Protein AF-A0A822G5X0-F1 (afdb_monomer)

pLDDT: mean 76.63, std 25.52, range [24.59, 98.38]

Foldseek 3Di:
DDPPPPPPPPPQDDDDPVCVVVQCVLLVHDPVCPDPVPDDPLSSQLRRCCRVPVDSVVSNVSSVVSVVVVVLVVQLVFWWAWDPPFDQEAEEEQQAKDKDFRDTDGPPDPDKFKDWPFWDPQWDADRVRRMIIHGGDDQDQDKTKTKMWIADPPSRHIDIRIHIYHYHYDDDDPVPPPPPPPPDDDDDDDDDDDDDDDDDDDDDDDDDDDDDDDDDDDDDDDDD

Structure (mmCIF, N/CA/C/O backbone):
data_AF-A0A822G5X0-F1
#
_entry.id   AF-A0A822G5X0-F1
#
loop_
_atom_site.group_PDB
_atom_site.id
_atom_site.type_symbol
_atom_site.label_atom_id
_atom_site.label_alt_id
_atom_site.label_comp_id
_atom_site.label_asym_id
_atom_site.label_entity_id
_atom_site.label_seq_id
_atom_site.pdbx_PDB_ins_code
_atom_site.Cartn_x
_atom_site.Cartn_y
_atom_site.Cartn_z
_atom_site.occupancy
_atom_site.B_iso_or_equiv
_atom_site.auth_seq_id
_atom_site.auth_comp_id
_atom_site.auth_asym_id
_atom_site.auth_atom_id
_atom_site.pdbx_PDB_model_num
ATOM 1 N N . THR A 1 1 ? 1.853 -26.445 -3.510 1.00 42.03 1 THR A N 1
ATOM 2 C CA . THR A 1 1 ? 1.665 -25.855 -4.851 1.00 42.03 1 THR A CA 1
ATOM 3 C C . THR A 1 1 ? 2.939 -25.120 -5.215 1.00 42.03 1 THR A C 1
ATOM 5 O O . THR A 1 1 ? 3.256 -24.117 -4.594 1.00 42.03 1 THR A O 1
ATOM 8 N N . GLN A 1 2 ? 3.757 -25.682 -6.111 1.00 39.00 2 GLN A N 1
ATOM 9 C CA . GLN A 1 2 ? 4.964 -25.003 -6.590 1.00 39.00 2 GLN A CA 1
ATOM 10 C C . GLN A 1 2 ? 4.528 -23.828 -7.469 1.00 39.00 2 GLN A C 1
ATOM 12 O O . GLN A 1 2 ? 3.863 -24.030 -8.483 1.00 39.00 2 GLN A O 1
ATOM 17 N N . ASN A 1 3 ? 4.868 -22.606 -7.053 1.00 37.06 3 ASN A N 1
ATOM 18 C CA . ASN A 1 3 ? 4.769 -21.423 -7.901 1.00 37.06 3 ASN A CA 1
ATOM 19 C C . ASN A 1 3 ? 5.756 -21.614 -9.057 1.00 37.06 3 ASN A C 1
ATOM 21 O O . ASN A 1 3 ? 6.934 -21.277 -8.945 1.00 37.06 3 ASN A O 1
ATOM 25 N N . HIS A 1 4 ? 5.289 -22.189 -10.163 1.00 37.00 4 HIS A N 1
ATOM 26 C CA . HIS A 1 4 ? 5.991 -22.098 -11.433 1.00 37.00 4 HIS A CA 1
ATOM 27 C C . HIS A 1 4 ? 5.839 -20.657 -11.914 1.00 37.00 4 HIS A C 1
ATOM 29 O O . HIS A 1 4 ? 4.950 -20.338 -12.699 1.00 37.00 4 HIS A O 1
ATOM 35 N N . LEU A 1 5 ? 6.690 -19.767 -11.392 1.00 40.50 5 LEU A N 1
ATOM 36 C CA . LEU A 1 5 ? 6.969 -18.512 -12.069 1.00 40.50 5 LEU A CA 1
ATOM 37 C C . LEU A 1 5 ? 7.450 -18.909 -13.464 1.00 40.50 5 LEU A C 1
ATOM 39 O O . LEU A 1 5 ? 8.520 -19.500 -13.612 1.00 40.50 5 LEU A O 1
ATOM 43 N N . TYR A 1 6 ? 6.624 -18.658 -14.474 1.00 39.91 6 TYR A N 1
ATOM 44 C CA . TYR A 1 6 ? 7.036 -18.775 -15.859 1.00 39.91 6 TYR A CA 1
ATOM 45 C C . TYR A 1 6 ? 8.175 -17.778 -16.063 1.00 39.91 6 TYR A C 1
ATOM 47 O O . TYR A 1 6 ? 7.951 -16.571 -16.124 1.00 39.91 6 TYR A O 1
ATOM 55 N N . VAL A 1 7 ? 9.408 -18.279 -16.083 1.00 45.72 7 VAL A N 1
ATOM 56 C CA . VAL A 1 7 ? 10.571 -17.516 -16.522 1.00 45.72 7 VAL A CA 1
ATOM 57 C C . VAL A 1 7 ? 10.677 -17.808 -18.013 1.00 45.72 7 VAL A C 1
ATOM 59 O O . VAL A 1 7 ? 11.049 -18.929 -18.368 1.00 45.72 7 VAL A O 1
ATOM 62 N N . PRO A 1 8 ? 10.311 -16.872 -18.903 1.00 48.66 8 PRO A N 1
ATOM 63 C CA . PRO A 1 8 ? 10.492 -17.102 -20.323 1.00 48.66 8 PRO A CA 1
ATOM 64 C C . PRO A 1 8 ? 11.987 -17.332 -20.563 1.00 48.66 8 PRO A C 1
ATOM 66 O O . PRO A 1 8 ? 12.817 -16.486 -20.218 1.00 48.66 8 PRO A O 1
ATOM 69 N N . SER A 1 9 ? 12.354 -18.485 -21.124 1.00 52.97 9 SER A N 1
ATOM 70 C CA . SER A 1 9 ? 13.721 -18.706 -21.586 1.00 52.97 9 SER A CA 1
ATOM 71 C C . SER A 1 9 ? 13.897 -17.927 -22.886 1.00 52.97 9 SER A C 1
ATOM 73 O O . SER A 1 9 ? 13.644 -18.438 -23.977 1.00 52.97 9 SER A O 1
ATOM 75 N N . PHE A 1 10 ? 14.277 -16.658 -22.779 1.00 63.06 10 PHE A N 1
ATOM 76 C CA . PHE A 1 10 ? 14.661 -15.885 -23.950 1.00 63.06 10 PHE A CA 1
ATOM 77 C C . PHE A 1 10 ? 15.964 -16.467 -24.496 1.00 63.06 10 PHE A C 1
ATOM 79 O O . PHE A 1 10 ? 17.028 -16.313 -23.893 1.00 63.06 10 PHE A O 1
ATOM 86 N N . VAL A 1 11 ? 15.889 -17.153 -25.637 1.00 74.75 11 VAL A N 1
ATOM 87 C CA . VAL A 1 11 ? 17.089 -17.429 -26.428 1.00 74.75 11 VAL A CA 1
ATOM 88 C C . VAL A 1 11 ? 17.545 -16.084 -26.976 1.00 74.75 11 VAL A C 1
ATOM 90 O O . VAL A 1 11 ? 16.885 -15.489 -27.826 1.00 74.75 11 VAL A O 1
ATOM 93 N N . LEU A 1 12 ? 18.632 -15.560 -26.416 1.00 77.44 12 LEU A N 1
ATOM 94 C CA . LEU A 1 12 ? 19.164 -14.263 -26.813 1.00 77.44 12 LEU A CA 1
ATOM 95 C C . LEU A 1 12 ? 19.744 -14.368 -28.233 1.00 77.44 12 LEU A C 1
ATOM 97 O O . LEU A 1 12 ? 20.603 -15.227 -28.447 1.00 77.44 12 LEU A O 1
ATOM 101 N N . PRO A 1 13 ? 19.326 -13.504 -29.177 1.00 82.88 13 PRO A N 1
ATOM 102 C CA . PRO A 1 13 ? 19.790 -13.572 -30.558 1.00 82.88 13 PRO A CA 1
ATOM 103 C C . PRO A 1 13 ? 21.308 -13.375 -30.644 1.00 82.88 13 PRO A C 1
ATOM 105 O O . PRO A 1 13 ? 21.909 -12.657 -29.842 1.00 82.88 13 PRO A O 1
ATOM 108 N N . GLU A 1 14 ? 21.951 -14.009 -31.620 1.00 86.00 14 GLU A N 1
ATOM 109 C CA . GLU A 1 14 ? 23.344 -13.714 -31.952 1.00 86.00 14 GLU A CA 1
ATOM 110 C C . GLU A 1 14 ? 23.392 -12.533 -32.917 1.00 86.00 14 GLU A C 1
ATOM 112 O O . GLU A 1 14 ? 22.859 -12.596 -34.025 1.00 86.00 14 GLU A O 1
ATOM 117 N N . LEU A 1 15 ? 24.007 -11.431 -32.482 1.00 85.69 15 LEU A N 1
ATOM 118 C CA . LEU A 1 15 ? 24.109 -10.221 -33.290 1.00 85.69 15 LEU A CA 1
ATOM 119 C C . LEU A 1 15 ? 25.426 -10.159 -34.060 1.00 85.69 15 LEU A C 1
ATOM 121 O O . LEU A 1 15 ? 26.472 -10.504 -33.507 1.00 85.69 15 LEU A O 1
ATOM 125 N N . PRO A 1 16 ? 25.410 -9.654 -35.308 1.00 87.19 16 PRO A N 1
ATOM 126 C CA . PRO A 1 16 ? 26.636 -9.428 -36.056 1.00 87.19 16 PRO A CA 1
ATOM 127 C C . PRO A 1 16 ? 27.511 -8.390 -35.342 1.00 87.19 16 PRO A C 1
ATOM 129 O O . PRO A 1 16 ? 27.005 -7.441 -34.733 1.00 87.19 16 PRO A O 1
ATOM 132 N N . ALA A 1 17 ? 28.834 -8.528 -35.470 1.00 84.69 17 ALA A N 1
ATOM 133 C CA . ALA A 1 17 ? 29.809 -7.659 -34.802 1.00 84.69 17 ALA A CA 1
ATOM 134 C C . ALA A 1 17 ? 29.581 -6.160 -35.078 1.00 84.69 17 ALA A C 1
ATOM 136 O O . ALA A 1 17 ? 29.767 -5.333 -34.188 1.00 84.69 17 ALA A O 1
ATOM 137 N N . SER A 1 18 ? 29.096 -5.815 -36.278 1.00 86.44 18 SER A N 1
ATOM 138 C CA . SER A 1 18 ? 28.756 -4.440 -36.676 1.00 86.44 18 SER A CA 1
ATOM 139 C C . SER A 1 18 ? 27.660 -3.795 -35.822 1.00 86.44 18 SER A C 1
ATOM 141 O O . SER A 1 18 ? 27.604 -2.573 -35.723 1.00 86.44 18 SER A O 1
ATOM 143 N N . ARG A 1 19 ? 26.791 -4.598 -35.198 1.00 87.06 19 ARG A N 1
ATOM 144 C CA . ARG A 1 19 ? 25.654 -4.137 -34.386 1.00 87.06 19 ARG A CA 1
ATOM 145 C C . ARG A 1 19 ? 25.809 -4.438 -32.901 1.00 87.06 19 ARG A C 1
ATOM 147 O O . ARG A 1 19 ? 25.104 -3.845 -32.085 1.00 87.06 19 ARG A O 1
ATOM 154 N N . LEU A 1 20 ? 26.727 -5.334 -32.545 1.00 88.56 20 LEU A N 1
ATOM 155 C CA . LEU A 1 20 ? 26.932 -5.765 -31.169 1.00 88.56 20 LEU A CA 1
ATOM 156 C C . LEU A 1 20 ? 27.317 -4.592 -30.260 1.00 88.56 20 LEU A C 1
ATOM 158 O O . LEU A 1 20 ? 26.640 -4.362 -29.264 1.00 88.56 20 LEU A O 1
ATOM 162 N N . ASN A 1 21 ? 28.326 -3.800 -30.636 1.00 89.12 21 ASN A N 1
ATOM 163 C CA . ASN A 1 21 ? 28.797 -2.680 -29.810 1.00 89.12 21 ASN A CA 1
ATOM 164 C C . ASN A 1 21 ? 27.709 -1.621 -29.583 1.00 89.12 21 ASN A C 1
ATOM 166 O O . ASN A 1 21 ? 27.519 -1.165 -28.457 1.00 89.12 21 ASN A O 1
ATOM 170 N N . LEU A 1 22 ? 26.956 -1.273 -30.634 1.00 90.06 22 LEU A N 1
ATOM 171 C CA . LEU A 1 22 ? 25.839 -0.332 -30.530 1.00 90.06 22 LEU A CA 1
ATOM 172 C C . LEU A 1 22 ? 24.742 -0.863 -29.599 1.00 90.06 22 LEU A C 1
ATOM 174 O O . LEU A 1 22 ? 24.212 -0.112 -28.785 1.00 90.06 22 LEU A O 1
ATOM 178 N N . THR A 1 23 ? 24.412 -2.151 -29.706 1.00 91.56 23 THR A N 1
ATOM 179 C CA . THR A 1 23 ? 23.377 -2.781 -28.875 1.00 91.56 23 THR A CA 1
ATOM 180 C C . THR A 1 23 ? 23.801 -2.829 -27.411 1.00 91.56 23 THR A C 1
ATOM 182 O O . THR A 1 23 ? 23.031 -2.428 -26.543 1.00 91.56 23 THR A O 1
ATOM 185 N N . LEU A 1 24 ? 25.040 -3.245 -27.126 1.00 91.94 24 LEU A N 1
ATOM 186 C CA . LEU A 1 24 ? 25.574 -3.272 -25.762 1.00 91.94 24 LEU A CA 1
ATOM 187 C C . LEU A 1 24 ? 25.552 -1.873 -25.133 1.00 91.94 24 LEU A C 1
ATOM 189 O O . LEU A 1 24 ? 25.041 -1.714 -24.028 1.00 91.94 24 LEU A O 1
ATOM 193 N N . ALA A 1 25 ? 26.002 -0.849 -25.865 1.00 91.12 25 ALA A N 1
ATOM 194 C CA . ALA A 1 25 ? 25.969 0.533 -25.393 1.00 91.12 25 ALA A CA 1
ATOM 195 C C . ALA A 1 25 ? 24.532 1.041 -25.164 1.00 91.12 25 ALA A C 1
ATOM 197 O O . ALA A 1 25 ? 24.235 1.605 -24.114 1.00 91.12 25 ALA A O 1
ATOM 198 N N . THR A 1 26 ? 23.619 0.795 -26.110 1.00 93.19 26 THR A N 1
ATOM 199 C CA . THR A 1 26 ? 22.209 1.227 -26.023 1.00 93.19 26 THR A CA 1
ATOM 200 C C . THR A 1 26 ? 21.490 0.583 -24.836 1.00 93.19 26 THR A C 1
ATOM 202 O O . THR A 1 26 ? 20.713 1.239 -24.139 1.00 93.19 26 THR A O 1
ATOM 205 N N . CYS A 1 27 ? 21.785 -0.689 -24.571 1.00 92.81 27 CYS A N 1
ATOM 206 C CA . CYS A 1 27 ? 21.212 -1.445 -23.465 1.00 92.81 27 CYS A CA 1
ATOM 207 C C . CYS A 1 27 ? 21.969 -1.273 -22.143 1.00 92.81 27 CYS A C 1
ATOM 209 O O . CYS A 1 27 ? 21.603 -1.918 -21.162 1.00 92.81 27 CYS A O 1
ATOM 211 N N . ASN A 1 28 ? 22.986 -0.403 -22.097 1.00 93.56 28 ASN A N 1
ATOM 212 C CA . ASN A 1 28 ? 23.832 -0.162 -20.929 1.00 93.56 28 ASN A CA 1
ATOM 213 C C . ASN A 1 28 ? 24.445 -1.459 -20.362 1.00 93.56 28 ASN A C 1
ATOM 215 O O . ASN A 1 28 ? 24.403 -1.714 -19.158 1.00 93.56 28 ASN A O 1
ATOM 219 N N . ILE A 1 29 ? 24.945 -2.319 -21.250 1.00 91.88 29 ILE A N 1
ATOM 220 C CA . ILE A 1 29 ? 25.619 -3.574 -20.919 1.00 91.88 29 ILE A CA 1
ATOM 221 C C . ILE A 1 29 ? 27.120 -3.340 -21.021 1.00 91.88 29 ILE A C 1
ATOM 223 O O . ILE A 1 29 ? 27.618 -2.927 -22.069 1.00 91.88 29 ILE A O 1
ATOM 227 N N . ASP A 1 30 ? 27.841 -3.643 -19.945 1.00 88.94 30 ASP A N 1
ATOM 228 C CA . ASP A 1 30 ? 29.298 -3.608 -19.958 1.00 88.94 30 ASP A CA 1
ATOM 229 C C . ASP A 1 30 ? 29.829 -4.683 -20.931 1.00 88.94 30 ASP A C 1
ATOM 231 O O . ASP A 1 30 ? 29.554 -5.872 -20.735 1.00 88.94 30 ASP A O 1
ATOM 235 N N . PRO A 1 31 ? 30.585 -4.303 -21.978 1.00 82.69 31 PRO A N 1
ATOM 236 C CA . PRO A 1 31 ? 31.132 -5.252 -22.943 1.00 82.69 31 PRO A CA 1
ATOM 237 C C . PRO A 1 31 ? 32.135 -6.239 -22.326 1.00 82.69 31 PRO A C 1
ATOM 239 O O . PRO A 1 31 ? 32.396 -7.280 -22.926 1.00 82.69 31 PRO A O 1
ATOM 242 N N . SER A 1 32 ? 32.682 -5.954 -21.138 1.00 82.25 32 SER A N 1
ATOM 243 C CA . SER A 1 32 ? 33.541 -6.881 -20.393 1.00 82.25 32 SER A CA 1
ATOM 244 C C . SER A 1 32 ? 32.764 -8.052 -19.772 1.00 82.25 32 SER A C 1
ATOM 246 O O . SER A 1 32 ? 33.331 -9.120 -19.521 1.00 82.25 32 SER A O 1
ATOM 248 N N . LEU A 1 33 ? 31.445 -7.906 -19.587 1.00 78.19 33 LEU A N 1
ATOM 249 C CA . LEU A 1 33 ? 30.564 -8.951 -19.071 1.00 78.19 33 LEU A CA 1
ATOM 250 C C . LEU A 1 33 ? 30.139 -9.903 -20.196 1.00 78.19 33 LEU A C 1
ATOM 252 O O . LEU A 1 33 ? 29.005 -9.874 -20.676 1.00 78.19 33 LEU A O 1
ATOM 256 N N . ALA A 1 34 ? 31.045 -10.808 -20.574 1.00 68.75 34 ALA A N 1
ATOM 257 C CA . ALA A 1 34 ? 30.762 -11.867 -21.547 1.00 68.75 34 ALA A CA 1
ATOM 258 C C . ALA A 1 34 ? 29.654 -12.832 -21.074 1.00 68.75 34 ALA A C 1
ATOM 260 O O . ALA A 1 34 ? 28.959 -13.449 -21.885 1.00 68.75 34 ALA A O 1
ATOM 261 N N . ASN A 1 35 ? 29.469 -12.961 -19.755 1.00 80.88 35 ASN A N 1
ATOM 262 C CA . ASN A 1 35 ? 28.460 -13.839 -19.183 1.00 80.88 35 ASN A CA 1
ATOM 263 C C . ASN A 1 35 ? 27.082 -13.162 -19.116 1.00 80.88 35 ASN A C 1
ATOM 265 O O . ASN A 1 35 ? 26.789 -12.379 -18.211 1.00 80.88 35 ASN A O 1
ATOM 269 N N . ARG A 1 36 ? 26.202 -13.553 -20.041 1.00 80.56 36 ARG A N 1
ATOM 270 C CA . ARG A 1 36 ? 24.822 -13.053 -20.153 1.00 80.56 36 ARG A CA 1
ATOM 271 C C . ARG A 1 36 ? 23.937 -13.387 -18.941 1.00 80.56 36 ARG A C 1
ATOM 273 O O . ARG A 1 36 ? 22.863 -12.802 -18.784 1.00 80.56 36 ARG A O 1
ATOM 280 N N . SER A 1 37 ? 24.349 -14.316 -18.071 1.00 82.31 37 SER A N 1
ATOM 281 C CA . SER A 1 37 ? 23.604 -14.615 -16.841 1.00 82.31 37 SER A CA 1
ATOM 282 C C . SER A 1 37 ? 23.679 -13.480 -15.817 1.00 82.31 37 SER A C 1
ATOM 284 O O . SER A 1 37 ? 22.738 -13.317 -15.040 1.00 82.31 37 SER A O 1
ATOM 286 N N . LEU A 1 38 ? 24.746 -12.674 -15.866 1.00 86.06 38 LEU A N 1
ATOM 287 C CA . LEU A 1 38 ? 24.979 -11.530 -14.979 1.00 86.06 38 LEU A CA 1
ATOM 288 C C . LEU A 1 38 ? 24.203 -10.279 -15.399 1.00 86.06 38 LEU A C 1
ATOM 290 O O . LEU A 1 38 ? 24.135 -9.314 -14.644 1.00 86.06 38 LEU A O 1
ATOM 294 N N . TRP A 1 39 ? 23.625 -10.282 -16.600 1.00 89.62 39 TRP A N 1
ATOM 295 C CA . TRP A 1 39 ? 22.832 -9.162 -17.085 1.00 89.62 39 TRP A CA 1
ATOM 296 C C . TRP A 1 39 ? 21.517 -9.068 -16.313 1.00 89.62 39 TRP A C 1
ATOM 298 O O . TRP A 1 39 ? 20.873 -10.079 -16.007 1.00 89.62 39 TRP A O 1
ATOM 308 N N . THR A 1 40 ? 21.082 -7.842 -16.042 1.00 90.56 40 THR A N 1
ATOM 309 C CA . THR A 1 40 ? 19.764 -7.592 -15.461 1.00 90.56 40 THR A CA 1
ATOM 310 C C . THR A 1 40 ? 18.666 -8.037 -16.428 1.00 90.56 40 THR A C 1
ATOM 312 O O . THR A 1 40 ? 18.882 -8.204 -17.633 1.00 90.56 40 THR A O 1
ATOM 315 N N . VAL A 1 41 ? 17.449 -8.232 -15.914 1.00 88.75 41 VAL A N 1
ATOM 316 C CA . VAL A 1 41 ? 16.287 -8.520 -16.771 1.00 88.75 41 VAL A CA 1
ATOM 317 C C . VAL A 1 41 ? 16.114 -7.414 -17.815 1.00 88.75 41 VAL A C 1
ATOM 319 O O . VAL A 1 41 ? 15.999 -7.726 -18.992 1.00 88.75 41 VAL A O 1
ATOM 322 N N . ALA A 1 42 ? 16.226 -6.143 -17.421 1.00 92.56 42 ALA A N 1
ATOM 323 C CA . ALA A 1 42 ? 16.083 -5.009 -18.329 1.00 92.56 42 ALA A CA 1
ATOM 324 C C . ALA A 1 42 ? 17.133 -4.968 -19.451 1.00 92.56 42 ALA A C 1
ATOM 326 O O . ALA A 1 42 ? 16.795 -4.707 -20.606 1.00 92.56 4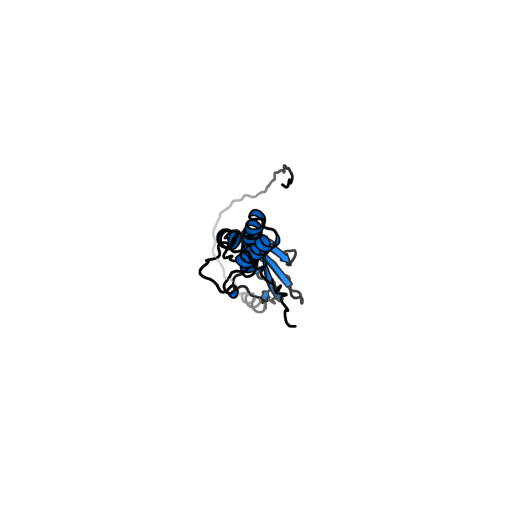2 ALA A O 1
ATOM 327 N N . GLN A 1 43 ? 18.394 -5.274 -19.130 1.00 93.19 43 GLN A N 1
ATOM 328 C CA . GLN A 1 43 ? 19.469 -5.391 -20.118 1.00 93.19 43 GLN A CA 1
ATOM 329 C C . GLN A 1 43 ? 19.181 -6.505 -21.133 1.00 93.19 43 GLN A C 1
ATOM 331 O O . GLN A 1 43 ? 19.312 -6.296 -22.339 1.00 93.19 43 GLN A O 1
ATOM 336 N N . ARG A 1 44 ? 18.742 -7.679 -20.657 1.00 91.62 44 ARG A N 1
ATOM 337 C CA . ARG A 1 44 ? 18.385 -8.813 -21.524 1.00 91.62 44 ARG A CA 1
ATOM 338 C C . ARG A 1 44 ? 17.193 -8.503 -22.424 1.00 91.62 44 ARG A C 1
ATOM 340 O O . ARG A 1 44 ? 17.267 -8.821 -23.607 1.00 91.62 44 ARG A O 1
ATOM 347 N N . THR A 1 45 ? 16.148 -7.865 -21.894 1.00 91.56 45 THR A N 1
ATOM 348 C CA . THR A 1 45 ? 14.967 -7.459 -22.673 1.00 91.56 45 THR A CA 1
ATOM 349 C C . THR A 1 45 ? 15.362 -6.503 -23.798 1.00 91.56 45 THR A C 1
ATOM 351 O O . THR A 1 45 ? 15.066 -6.767 -24.957 1.00 91.56 45 THR A O 1
ATOM 354 N N . CYS A 1 46 ? 16.125 -5.450 -23.485 1.00 94.06 46 CYS A N 1
ATOM 355 C CA . CYS A 1 46 ? 16.618 -4.506 -24.488 1.00 94.06 46 CYS A CA 1
ATOM 356 C C . CYS A 1 46 ? 17.447 -5.189 -25.581 1.00 94.06 46 CYS A C 1
ATOM 358 O O . CYS A 1 46 ? 17.221 -4.966 -26.770 1.00 94.06 46 CYS A O 1
ATOM 360 N N . TYR A 1 47 ? 18.389 -6.050 -25.181 1.00 93.00 47 TYR A N 1
ATOM 361 C CA . TYR A 1 47 ? 19.257 -6.753 -26.122 1.00 93.00 47 TYR A CA 1
ATOM 362 C C . TYR A 1 47 ? 18.455 -7.664 -27.057 1.00 93.00 47 TYR A C 1
ATOM 364 O O . TYR A 1 47 ? 18.709 -7.697 -28.261 1.00 93.00 47 TYR A O 1
ATOM 372 N N . TYR A 1 48 ? 17.485 -8.398 -26.506 1.00 92.12 48 TYR A N 1
ATOM 373 C CA . TYR A 1 48 ? 16.594 -9.256 -27.278 1.00 92.12 48 TYR A CA 1
ATOM 374 C C . TYR A 1 48 ? 15.775 -8.444 -28.287 1.00 92.12 48 TYR A C 1
ATOM 376 O O . TYR A 1 48 ? 15.826 -8.737 -29.482 1.00 92.12 48 TYR A O 1
ATOM 384 N N . ASP A 1 49 ? 15.099 -7.386 -27.834 1.00 93.12 49 ASP A N 1
ATOM 385 C CA . ASP A 1 49 ? 14.214 -6.584 -28.681 1.00 93.12 49 ASP A CA 1
ATOM 386 C C . ASP A 1 49 ? 14.984 -5.891 -29.804 1.00 93.12 49 ASP A C 1
ATOM 388 O O . ASP A 1 49 ? 14.593 -5.988 -30.967 1.00 93.12 49 ASP A O 1
ATOM 392 N N . MET A 1 50 ? 16.138 -5.285 -29.509 1.00 92.31 50 MET A N 1
ATOM 393 C CA . MET A 1 50 ? 17.015 -4.720 -30.543 1.00 92.31 50 MET A CA 1
ATOM 394 C C . MET A 1 50 ? 17.548 -5.785 -31.500 1.00 92.31 50 MET A C 1
ATOM 396 O O . MET A 1 50 ? 17.774 -5.514 -32.686 1.00 92.31 50 MET A O 1
ATOM 400 N N . GLY A 1 51 ? 17.790 -6.992 -30.994 1.00 90.56 51 GLY A N 1
ATOM 401 C CA . GLY A 1 51 ? 18.321 -8.071 -31.800 1.00 90.56 51 GLY A CA 1
ATOM 402 C C . GLY A 1 51 ? 17.320 -8.615 -32.809 1.00 90.56 51 GLY A C 1
ATOM 403 O O . GLY A 1 51 ? 17.694 -8.877 -33.951 1.00 90.56 51 GLY A O 1
ATOM 404 N N . VAL A 1 52 ? 16.050 -8.700 -32.416 1.00 90.94 52 VAL A N 1
ATOM 405 C CA . VAL A 1 52 ? 14.954 -9.152 -33.280 1.00 90.94 52 VAL A CA 1
ATOM 406 C C . VAL A 1 52 ? 14.472 -8.041 -34.219 1.00 90.94 52 VAL A C 1
ATOM 408 O O . VAL A 1 52 ? 14.159 -8.316 -35.374 1.00 90.94 52 VAL A O 1
ATOM 411 N N . THR A 1 53 ? 14.430 -6.787 -33.759 1.00 91.50 53 THR A N 1
ATOM 412 C CA . THR A 1 53 ? 13.768 -5.690 -34.498 1.00 91.50 53 THR A CA 1
ATOM 413 C C . THR A 1 53 ? 14.716 -4.716 -35.187 1.00 91.50 53 THR A C 1
ATOM 415 O O . THR A 1 53 ? 14.318 -4.051 -36.137 1.00 91.50 53 THR A O 1
ATOM 418 N N . ASN A 1 54 ? 15.970 -4.623 -34.733 1.00 91.12 54 ASN A N 1
ATOM 419 C CA . ASN A 1 54 ? 16.893 -3.549 -35.113 1.00 91.12 54 ASN A CA 1
ATOM 420 C C . ASN A 1 54 ? 16.387 -2.128 -34.813 1.00 91.12 54 ASN A C 1
ATOM 422 O O . ASN A 1 54 ? 16.835 -1.169 -35.436 1.00 91.12 54 ASN A O 1
ATOM 426 N N . ASP A 1 55 ? 15.498 -1.982 -33.835 1.00 94.38 55 ASP A N 1
ATOM 427 C CA . ASP A 1 55 ? 14.987 -0.688 -33.402 1.00 94.38 55 ASP A CA 1
ATOM 428 C C . ASP A 1 55 ? 15.611 -0.293 -32.054 1.00 94.38 55 ASP A C 1
ATOM 430 O O . ASP A 1 55 ? 15.406 -0.943 -31.024 1.00 94.38 55 ASP A O 1
ATOM 434 N N . THR A 1 56 ? 16.414 0.775 -32.063 1.00 94.12 56 THR A N 1
ATOM 435 C CA . THR A 1 56 ? 17.061 1.300 -30.853 1.00 94.12 56 THR A CA 1
ATOM 436 C C . THR A 1 56 ? 16.067 1.960 -29.903 1.00 94.12 56 THR A C 1
ATOM 438 O O . THR A 1 56 ? 16.235 1.849 -28.688 1.00 94.12 56 THR A O 1
ATOM 441 N N . ALA A 1 57 ? 15.031 2.618 -30.428 1.00 95.69 57 ALA A N 1
ATOM 442 C CA . ALA A 1 57 ? 14.010 3.274 -29.624 1.00 95.69 57 ALA A CA 1
ATOM 443 C C . ALA A 1 57 ? 13.161 2.230 -28.898 1.00 95.69 57 ALA A C 1
ATOM 445 O O . ALA A 1 57 ? 12.917 2.367 -27.697 1.00 95.69 57 ALA A O 1
ATOM 446 N N . LEU A 1 58 ? 12.800 1.143 -29.590 1.00 94.94 58 LEU A N 1
ATOM 447 C CA . LEU A 1 58 ? 12.118 0.013 -28.965 1.00 94.94 58 LEU A CA 1
ATOM 448 C C . LEU A 1 58 ? 12.976 -0.610 -27.857 1.00 94.94 58 LEU A C 1
ATOM 450 O O . LEU A 1 58 ? 12.497 -0.774 -26.740 1.00 94.94 58 LEU A O 1
ATOM 454 N N . GLY A 1 59 ? 14.258 -0.883 -28.122 1.00 93.69 59 GLY A N 1
ATOM 455 C CA . GLY A 1 59 ? 15.172 -1.429 -27.114 1.00 93.69 59 GLY A CA 1
ATOM 456 C C . GLY A 1 59 ? 15.279 -0.570 -25.851 1.00 93.69 59 GLY A C 1
ATOM 457 O O . GLY A 1 59 ? 15.198 -1.081 -24.730 1.00 93.69 59 GLY A O 1
ATOM 458 N N . GLN A 1 60 ? 15.417 0.749 -26.017 1.00 94.50 60 GLN A N 1
ATOM 459 C CA . GLN A 1 60 ? 15.462 1.697 -24.900 1.00 94.50 60 GLN A CA 1
ATOM 460 C C . GLN A 1 60 ? 14.143 1.736 -24.122 1.00 94.50 60 GLN A C 1
ATOM 462 O O . GLN A 1 60 ? 14.167 1.704 -22.888 1.00 94.50 60 GLN A O 1
ATOM 467 N N . ALA A 1 61 ? 13.005 1.763 -24.822 1.00 95.00 61 ALA A N 1
ATOM 468 C CA . ALA A 1 61 ? 11.685 1.738 -24.202 1.00 95.00 61 ALA A CA 1
ATOM 469 C C . ALA A 1 61 ? 11.470 0.448 -23.397 1.00 95.00 61 ALA A C 1
ATOM 471 O O . ALA A 1 61 ? 11.054 0.505 -22.240 1.00 95.00 61 ALA A O 1
ATOM 472 N N . SER A 1 62 ? 11.838 -0.706 -23.954 1.00 94.62 62 SER A N 1
ATOM 473 C CA . SER A 1 62 ? 11.753 -2.001 -23.278 1.00 94.62 62 SER A CA 1
ATOM 474 C C . SER A 1 62 ? 12.658 -2.100 -22.050 1.00 94.62 62 SER A C 1
ATOM 476 O O . SER A 1 62 ? 12.262 -2.688 -21.036 1.00 94.62 62 SER A O 1
ATOM 478 N N . ARG A 1 63 ? 13.856 -1.496 -22.096 1.00 93.75 63 ARG A N 1
ATOM 479 C CA . ARG A 1 63 ? 14.735 -1.382 -20.921 1.00 93.75 63 ARG A CA 1
ATOM 480 C C . ARG A 1 63 ? 14.055 -0.588 -19.812 1.00 93.75 63 ARG A C 1
ATOM 482 O O . ARG A 1 63 ? 13.924 -1.094 -18.701 1.00 93.75 63 ARG A O 1
ATOM 489 N N . ALA A 1 64 ? 13.587 0.618 -20.133 1.00 94.00 64 ALA A N 1
ATOM 490 C CA . ALA A 1 64 ? 12.937 1.511 -19.179 1.00 94.00 64 ALA A CA 1
ATOM 491 C C . ALA A 1 64 ? 11.667 0.880 -18.584 1.00 94.00 64 ALA A C 1
ATOM 493 O O . ALA A 1 64 ? 11.443 0.950 -17.374 1.00 94.00 64 ALA A O 1
ATOM 494 N N . ALA A 1 65 ? 10.867 0.197 -19.407 1.00 92.94 65 ALA A N 1
ATOM 495 C CA . ALA A 1 65 ? 9.685 -0.531 -18.958 1.00 92.94 65 ALA A CA 1
ATOM 496 C C . ALA A 1 65 ? 10.049 -1.681 -18.006 1.00 92.94 65 ALA A C 1
ATOM 498 O O . ALA A 1 65 ? 9.411 -1.843 -16.969 1.00 92.94 65 ALA A O 1
ATOM 499 N N . SER A 1 66 ? 11.101 -2.447 -18.313 1.00 92.62 66 SER A N 1
ATOM 500 C CA . SER A 1 66 ? 11.565 -3.548 -17.458 1.00 92.62 66 SER A CA 1
ATOM 501 C C . SER A 1 66 ? 12.126 -3.054 -16.119 1.00 92.62 66 SER A C 1
ATOM 503 O O . SER A 1 66 ? 11.863 -3.666 -15.086 1.00 92.62 66 SER A O 1
ATOM 505 N N . GLU A 1 67 ? 12.876 -1.947 -16.118 1.00 92.06 67 GLU A N 1
ATOM 506 C CA . GLU A 1 67 ? 13.369 -1.291 -14.896 1.00 92.06 67 GLU A CA 1
ATOM 507 C C . GLU A 1 67 ? 12.198 -0.795 -14.040 1.00 92.06 67 GLU A C 1
ATOM 509 O O . GLU A 1 67 ? 12.132 -1.093 -12.848 1.00 92.06 67 GLU A O 1
ATOM 514 N N . THR A 1 68 ? 11.227 -0.127 -14.666 1.00 89.50 68 THR A N 1
ATOM 515 C CA . THR A 1 68 ? 10.016 0.367 -13.997 1.00 89.50 68 THR A CA 1
ATOM 516 C C . THR A 1 68 ? 9.201 -0.778 -13.405 1.00 89.50 68 THR A C 1
ATOM 518 O O . THR A 1 68 ? 8.817 -0.728 -12.242 1.00 89.50 68 THR A O 1
ATOM 521 N N . PHE A 1 69 ? 8.971 -1.847 -14.169 1.00 88.19 69 PHE A N 1
ATOM 522 C CA . PHE A 1 69 ? 8.236 -3.017 -13.696 1.00 88.19 69 PHE A CA 1
ATOM 523 C C . PHE A 1 69 ? 8.943 -3.700 -12.522 1.00 88.19 69 PHE A C 1
ATOM 525 O O . PHE A 1 69 ? 8.299 -4.083 -11.542 1.00 88.19 69 PHE A O 1
ATOM 532 N N . HIS A 1 70 ? 10.269 -3.836 -12.599 1.00 85.62 70 HIS A N 1
ATOM 533 C CA . HIS A 1 70 ? 11.055 -4.377 -11.500 1.00 85.62 70 HIS A CA 1
ATOM 534 C C . HIS A 1 70 ? 10.905 -3.518 -10.243 1.00 85.62 70 HIS A C 1
ATOM 536 O O . HIS A 1 70 ? 10.633 -4.063 -9.174 1.00 85.62 70 HIS A O 1
ATOM 542 N N . GLN A 1 71 ? 11.004 -2.194 -10.383 1.00 83.81 71 GLN A N 1
ATOM 543 C CA . GLN A 1 71 ? 10.836 -1.263 -9.274 1.00 83.81 71 GLN A CA 1
ATOM 544 C C . GLN A 1 71 ? 9.429 -1.347 -8.668 1.00 83.81 71 GLN A C 1
ATOM 546 O O . GLN A 1 71 ? 9.311 -1.539 -7.466 1.00 83.81 71 GLN A O 1
ATOM 551 N N . ILE A 1 72 ? 8.371 -1.341 -9.487 1.00 81.31 72 ILE A N 1
ATOM 552 C CA . ILE A 1 72 ? 6.983 -1.526 -9.025 1.00 81.31 72 ILE A CA 1
ATOM 553 C C . ILE A 1 72 ? 6.834 -2.844 -8.253 1.00 81.31 72 ILE A C 1
ATOM 555 O O . ILE A 1 72 ? 6.217 -2.882 -7.192 1.00 81.31 72 ILE A O 1
ATOM 559 N N . THR A 1 73 ? 7.427 -3.930 -8.756 1.00 83.19 73 THR A N 1
ATOM 560 C CA . THR A 1 73 ? 7.377 -5.249 -8.102 1.00 83.19 73 THR A CA 1
ATOM 561 C C . THR A 1 73 ? 8.125 -5.261 -6.767 1.00 83.19 73 THR A C 1
ATOM 563 O O . THR A 1 73 ? 7.739 -5.975 -5.840 1.00 83.19 73 THR A O 1
ATOM 566 N N . MET A 1 74 ? 9.228 -4.517 -6.654 1.00 79.88 74 MET A N 1
ATOM 567 C CA . MET A 1 74 ? 9.916 -4.319 -5.378 1.00 79.88 74 MET A CA 1
ATOM 568 C C . MET A 1 74 ? 9.050 -3.495 -4.427 1.00 79.88 74 MET A C 1
ATOM 570 O O . MET A 1 74 ? 8.892 -3.888 -3.275 1.00 79.88 74 MET A O 1
ATOM 574 N N . ASP A 1 75 ? 8.454 -2.410 -4.921 1.00 80.06 75 ASP A N 1
ATOM 575 C CA . ASP A 1 75 ? 7.713 -1.465 -4.094 1.00 80.06 75 ASP A CA 1
ATOM 576 C C . ASP A 1 75 ? 6.429 -2.062 -3.524 1.00 80.06 75 ASP A C 1
ATOM 578 O O . ASP A 1 75 ? 6.119 -1.862 -2.353 1.00 80.06 75 ASP A O 1
ATOM 582 N N . GLN A 1 76 ? 5.754 -2.927 -4.285 1.00 81.25 76 GLN A N 1
ATOM 583 C CA . GLN A 1 76 ? 4.609 -3.704 -3.802 1.00 81.25 76 GLN A CA 1
ATOM 584 C C . GLN A 1 76 ? 4.903 -4.576 -2.570 1.00 81.25 76 GLN A C 1
ATOM 586 O O . GLN A 1 76 ? 3.964 -5.007 -1.903 1.00 81.25 76 GLN A O 1
ATOM 591 N N . ARG A 1 77 ? 6.175 -4.842 -2.241 1.00 82.69 77 ARG A N 1
ATOM 592 C CA . ARG A 1 77 ? 6.549 -5.589 -1.027 1.00 82.69 77 ARG A CA 1
ATOM 593 C C . ARG A 1 77 ? 6.542 -4.742 0.240 1.00 82.69 77 ARG A C 1
ATOM 595 O O . ARG A 1 77 ? 6.664 -5.316 1.316 1.00 82.69 77 ARG A O 1
ATOM 602 N N . TYR A 1 78 ? 6.418 -3.423 0.118 1.00 89.94 78 TYR A N 1
ATOM 603 C CA . TYR A 1 78 ? 6.513 -2.490 1.238 1.00 89.94 78 TYR A CA 1
ATOM 604 C C . TYR A 1 78 ? 5.278 -1.573 1.316 1.00 89.94 78 TYR A C 1
ATOM 606 O O . TYR A 1 78 ? 5.404 -0.349 1.202 1.00 89.94 78 TYR A O 1
ATOM 614 N N . PRO A 1 79 ? 4.060 -2.132 1.480 1.00 94.88 79 PRO A N 1
ATOM 615 C CA . PRO A 1 79 ? 2.876 -1.318 1.746 1.00 94.88 79 PRO A CA 1
ATOM 616 C C . PRO A 1 79 ? 3.007 -0.589 3.099 1.00 94.88 79 PRO A C 1
ATOM 618 O O . PRO A 1 79 ? 3.883 -0.932 3.892 1.00 94.88 79 PRO A O 1
ATOM 621 N N . PRO A 1 80 ? 2.142 0.398 3.406 1.00 96.75 80 PRO A N 1
ATOM 622 C CA . PRO A 1 80 ? 2.132 1.024 4.725 1.00 96.75 80 PRO A CA 1
ATOM 623 C C . PRO A 1 80 ? 2.001 -0.003 5.852 1.00 96.75 80 PRO A C 1
ATOM 625 O O . PRO A 1 80 ? 1.151 -0.890 5.793 1.00 96.75 80 PRO A O 1
ATOM 628 N N . GLU A 1 81 ? 2.785 0.145 6.908 1.00 96.88 81 GLU A N 1
ATOM 629 C CA . GLU A 1 81 ? 2.773 -0.758 8.056 1.00 96.88 81 GLU A CA 1
ATOM 630 C C . GLU A 1 81 ? 2.103 -0.075 9.244 1.00 96.88 81 GLU A C 1
ATOM 632 O O . GLU A 1 81 ? 2.516 1.005 9.668 1.00 96.88 81 GLU A O 1
ATOM 637 N N . PHE A 1 82 ? 1.046 -0.693 9.770 1.00 97.31 82 PHE A N 1
ATOM 638 C CA . PHE A 1 82 ? 0.414 -0.264 11.015 1.00 97.31 82 PHE A CA 1
ATOM 639 C C . PHE A 1 82 ? 1.358 -0.494 12.199 1.00 97.31 82 PHE A C 1
ATOM 641 O O . PHE A 1 82 ? 2.202 -1.389 12.161 1.00 97.31 82 PHE A O 1
ATOM 648 N N . ASN A 1 83 ? 1.197 0.296 13.265 1.00 94.12 83 ASN A N 1
ATOM 649 C CA . ASN A 1 83 ? 1.955 0.095 14.500 1.00 94.12 83 ASN A CA 1
ATOM 650 C C . ASN A 1 83 ? 1.815 -1.360 14.995 1.00 94.12 83 ASN A C 1
ATOM 652 O O . ASN A 1 83 ? 0.699 -1.843 15.178 1.00 94.12 83 ASN A O 1
ATOM 656 N N . SER A 1 84 ? 2.938 -2.037 15.250 1.00 92.06 84 SER A N 1
ATOM 657 C CA . SER A 1 84 ? 2.973 -3.417 15.752 1.00 92.06 84 SER A CA 1
ATOM 658 C C . SER A 1 84 ? 2.286 -3.602 17.106 1.00 92.06 84 SER A C 1
ATOM 660 O O . SER A 1 84 ? 1.883 -4.714 17.435 1.00 92.06 84 SER A O 1
ATOM 662 N N . ASP A 1 85 ? 2.140 -2.525 17.879 1.00 93.06 85 ASP A N 1
ATOM 663 C CA . ASP A 1 85 ? 1.469 -2.535 19.180 1.00 93.06 85 ASP A CA 1
ATOM 664 C C . ASP A 1 85 ? -0.063 -2.505 19.058 1.00 93.06 85 ASP A C 1
ATOM 666 O O . ASP A 1 85 ? -0.770 -2.639 20.061 1.00 93.06 85 ASP A O 1
ATOM 670 N N . LEU A 1 86 ? -0.605 -2.324 17.846 1.00 95.25 86 LEU A N 1
ATOM 671 C CA . LEU A 1 86 ? -2.044 -2.391 17.633 1.00 95.25 86 LEU A CA 1
ATOM 672 C C . LEU A 1 86 ? -2.552 -3.809 17.906 1.00 95.25 86 LEU A C 1
ATOM 674 O O . LEU A 1 86 ? -2.117 -4.763 17.253 1.00 95.25 86 LEU A O 1
ATOM 678 N N . PRO A 1 87 ? -3.513 -3.975 18.829 1.00 93.06 87 PRO A N 1
ATOM 679 C CA . PRO A 1 87 ? -4.038 -5.291 19.128 1.00 93.06 87 PRO A CA 1
ATOM 680 C C . PRO A 1 87 ? -4.780 -5.874 17.919 1.00 93.06 87 PRO A C 1
ATOM 682 O O . PRO A 1 87 ? -5.400 -5.161 17.127 1.00 93.06 87 PRO A O 1
ATOM 685 N N . LEU A 1 88 ? -4.760 -7.203 17.819 1.00 95.81 88 LEU A N 1
ATOM 686 C CA . LEU A 1 88 ? -5.665 -7.959 16.945 1.00 95.81 88 LEU A CA 1
ATOM 687 C C . LEU A 1 88 ? -7.004 -8.239 17.636 1.00 95.81 88 LEU A C 1
ATOM 689 O O . LEU A 1 88 ? -8.029 -8.394 16.977 1.00 95.81 88 LEU A O 1
ATOM 693 N N . VAL A 1 89 ? -6.995 -8.293 18.971 1.00 96.12 89 VAL A N 1
ATOM 694 C CA . VAL A 1 89 ? -8.179 -8.501 19.806 1.00 96.12 89 VAL A CA 1
ATOM 695 C C . VAL A 1 89 ? -8.153 -7.524 20.976 1.00 96.12 89 VAL A C 1
ATOM 697 O O . VAL A 1 89 ? -7.169 -7.461 21.711 1.00 96.12 89 VAL A O 1
ATOM 700 N N . LEU A 1 90 ? -9.248 -6.798 21.177 1.00 95.38 90 LEU A N 1
ATOM 701 C CA . LEU A 1 90 ? -9.472 -5.911 22.310 1.00 95.38 90 LEU A CA 1
ATOM 702 C C . LEU A 1 90 ? -10.670 -6.407 23.119 1.00 95.38 90 LEU A C 1
ATOM 704 O O . LEU A 1 90 ? -11.761 -6.591 22.586 1.00 95.38 90 LEU A O 1
ATOM 708 N N . ASN A 1 91 ? -10.478 -6.569 24.424 1.00 94.25 91 ASN A N 1
ATOM 709 C CA . ASN A 1 91 ? -11.566 -6.826 25.361 1.00 94.25 91 ASN A CA 1
ATOM 710 C C . ASN A 1 91 ? -11.901 -5.514 26.076 1.00 94.25 91 ASN A C 1
ATOM 712 O O . ASN A 1 91 ? -11.030 -4.931 26.721 1.00 94.25 91 ASN A O 1
ATOM 716 N N . ALA A 1 92 ? -13.145 -5.057 25.963 1.00 92.56 92 ALA A N 1
ATOM 717 C CA . ALA A 1 92 ? -13.609 -3.792 26.528 1.00 92.56 92 ALA A CA 1
ATOM 718 C C . ALA A 1 92 ? -14.953 -3.968 27.245 1.00 92.56 92 ALA A C 1
ATOM 720 O O . ALA A 1 92 ? -15.710 -4.887 26.939 1.00 92.56 92 ALA A O 1
ATOM 721 N N . ASN A 1 93 ? -15.260 -3.084 28.193 1.00 91.31 93 ASN A N 1
ATOM 722 C CA . ASN A 1 93 ? -16.582 -3.039 28.814 1.00 91.31 93 ASN A CA 1
ATOM 723 C C . ASN A 1 93 ? -17.498 -2.024 28.110 1.00 91.31 93 ASN A C 1
ATOM 725 O O . ASN A 1 93 ? -17.020 -1.145 27.394 1.00 91.31 93 ASN A O 1
ATOM 729 N N . ASP A 1 94 ? -18.805 -2.140 28.338 1.00 92.62 94 ASP A N 1
ATOM 730 C CA . ASP A 1 94 ? -19.839 -1.272 27.759 1.00 92.62 94 ASP A CA 1
ATOM 731 C C . ASP A 1 94 ? -19.955 0.126 28.398 1.00 92.62 94 ASP A C 1
ATOM 733 O O . ASP A 1 94 ? -20.728 0.956 27.922 1.00 92.62 94 ASP A O 1
ATOM 737 N N . LEU A 1 95 ? -19.191 0.413 29.457 1.00 91.06 95 LEU A N 1
ATOM 738 C CA . LEU A 1 95 ? -19.240 1.686 30.187 1.00 91.06 95 LEU A CA 1
ATOM 739 C C . LEU A 1 95 ? -18.106 2.650 29.813 1.00 91.06 95 LEU A C 1
ATOM 741 O O . LEU A 1 95 ? -18.194 3.842 30.106 1.00 91.06 95 LEU A O 1
ATOM 745 N N . THR A 1 96 ? -17.034 2.157 29.190 1.00 92.56 96 THR A N 1
ATOM 746 C CA . THR A 1 96 ? -15.863 2.962 28.823 1.00 92.56 96 THR A CA 1
ATOM 747 C C . THR A 1 96 ? -15.799 3.222 27.321 1.00 92.56 96 THR A C 1
ATOM 749 O O . THR A 1 96 ? -15.926 2.268 26.552 1.00 92.56 96 THR A O 1
ATOM 752 N N . PRO A 1 97 ? -15.514 4.460 26.879 1.00 95.25 97 PRO A N 1
ATOM 753 C CA . PRO A 1 97 ? -15.299 4.737 25.467 1.00 95.25 97 PRO A CA 1
ATOM 754 C C . PRO A 1 97 ? -14.055 4.008 24.953 1.00 95.25 97 PRO A C 1
ATOM 756 O O . PRO A 1 97 ? -13.032 3.930 25.635 1.00 95.25 97 PRO A O 1
ATOM 759 N N . ILE A 1 98 ? -14.132 3.509 23.723 1.00 96.44 98 ILE A N 1
ATOM 760 C CA . ILE A 1 98 ? -13.017 2.853 23.037 1.00 96.44 98 ILE A CA 1
ATOM 761 C C . ILE A 1 98 ? -12.369 3.863 22.094 1.00 96.44 98 ILE A C 1
ATOM 763 O O . ILE A 1 98 ? -13.046 4.422 21.231 1.00 96.44 98 ILE A O 1
ATOM 767 N N . ILE A 1 99 ? -11.064 4.090 22.253 1.00 97.00 99 ILE A N 1
ATOM 768 C CA . ILE A 1 99 ? -10.280 5.041 21.455 1.00 97.00 99 ILE A CA 1
ATOM 769 C C . ILE A 1 99 ? -9.019 4.335 20.958 1.00 97.00 99 ILE A C 1
ATOM 771 O O . ILE A 1 99 ? -8.250 3.816 21.766 1.00 97.00 99 ILE A O 1
ATOM 775 N N . ILE A 1 100 ? -8.816 4.287 19.639 1.00 97.25 100 ILE A N 1
ATOM 776 C CA . ILE A 1 100 ? -7.733 3.516 19.007 1.00 97.25 100 ILE A CA 1
ATOM 777 C C . ILE A 1 100 ? -7.128 4.313 17.853 1.00 97.25 100 ILE A C 1
ATOM 779 O O . ILE A 1 100 ? -7.850 4.806 16.989 1.00 97.25 100 ILE A O 1
ATOM 783 N N . SER A 1 101 ? -5.799 4.419 17.831 1.00 97.12 101 SER A N 1
ATOM 784 C CA . SER A 1 101 ? -5.051 5.087 16.762 1.00 97.12 101 SER A CA 1
ATOM 785 C C . SER A 1 101 ? -4.509 4.071 15.761 1.00 97.12 101 SER A C 1
ATOM 787 O O . SER A 1 101 ? -3.631 3.282 16.095 1.00 97.12 101 SER A O 1
ATOM 789 N N . PHE A 1 102 ? -4.997 4.118 14.526 1.00 97.81 102 PHE A N 1
ATOM 790 C CA . PHE A 1 102 ? -4.602 3.247 13.418 1.00 97.81 102 PHE A CA 1
ATOM 791 C C . PHE A 1 102 ? -3.492 3.862 12.555 1.00 97.81 102 PHE A C 1
ATOM 793 O O . PHE A 1 102 ? -3.486 3.703 11.335 1.00 97.81 102 PHE A O 1
ATOM 800 N N . MET A 1 103 ? -2.563 4.605 13.160 1.00 96.38 103 MET A N 1
ATOM 801 C CA . MET A 1 103 ? -1.456 5.194 12.410 1.00 96.38 103 MET A CA 1
ATOM 802 C C . MET A 1 103 ? -0.566 4.111 11.790 1.00 96.38 103 MET A C 1
ATOM 804 O O . MET A 1 1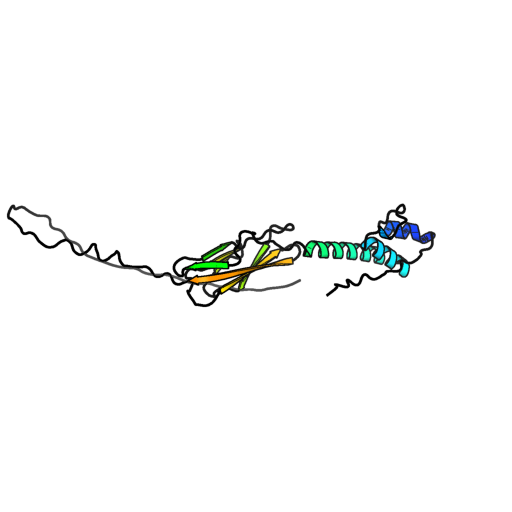03 ? -0.203 3.124 12.435 1.00 96.38 103 MET A O 1
ATOM 808 N N . ALA A 1 104 ? -0.200 4.344 10.535 1.00 97.38 104 ALA A N 1
ATOM 809 C CA . ALA A 1 104 ? 0.727 3.538 9.767 1.00 97.38 104 ALA A CA 1
ATOM 810 C C . ALA A 1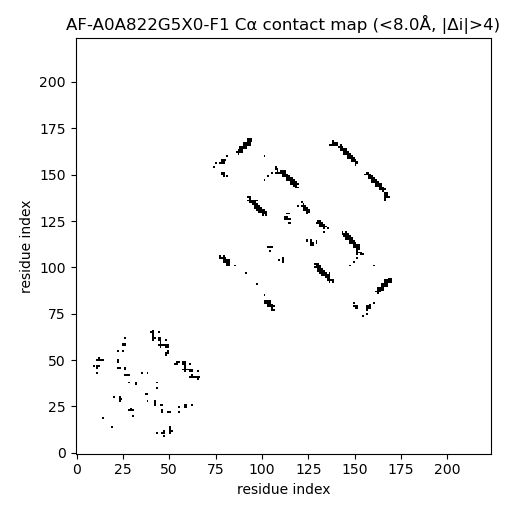 104 ? 1.918 4.385 9.303 1.00 97.38 104 ALA A C 1
ATOM 812 O O . ALA A 1 104 ? 1.853 5.617 9.260 1.00 97.38 104 ALA A O 1
ATOM 813 N N . VAL A 1 105 ? 3.005 3.717 8.934 1.00 96.75 105 VAL A N 1
ATOM 814 C CA . VAL A 1 105 ? 4.205 4.328 8.356 1.00 96.75 105 VAL A CA 1
ATOM 815 C C . VAL A 1 105 ? 4.465 3.754 6.971 1.00 96.75 105 VAL A C 1
ATOM 817 O O . VAL A 1 105 ? 4.204 2.583 6.718 1.00 96.75 105 VAL A O 1
ATOM 820 N N . SER A 1 106 ? 4.979 4.574 6.058 1.00 95.50 106 SER A N 1
ATOM 821 C CA . SER A 1 106 ? 5.393 4.135 4.725 1.00 95.50 106 SER A CA 1
ATOM 822 C C . SER A 1 106 ? 6.835 4.571 4.469 1.00 95.50 106 SER A C 1
ATOM 824 O O . SER A 1 106 ? 7.181 5.715 4.778 1.00 95.50 106 SER A O 1
ATOM 826 N N . PRO A 1 107 ? 7.679 3.716 3.860 1.00 92.75 107 PRO A N 1
ATOM 827 C CA . PRO A 1 107 ? 9.033 4.108 3.473 1.00 92.75 107 PRO A CA 1
ATOM 828 C C . PRO A 1 107 ? 9.054 5.106 2.302 1.00 92.75 107 PRO A C 1
ATOM 830 O O . PRO A 1 107 ? 10.104 5.658 1.979 1.00 92.75 107 PRO A O 1
ATOM 833 N N . TYR A 1 108 ? 7.911 5.347 1.652 1.00 92.00 108 TYR A N 1
ATOM 834 C CA . TYR A 1 108 ? 7.825 6.119 0.413 1.00 92.00 108 TYR A CA 1
ATOM 835 C C . TYR A 1 108 ? 7.282 7.536 0.586 1.00 92.00 108 TYR A C 1
ATOM 837 O O . TYR A 1 108 ? 7.597 8.407 -0.231 1.00 92.00 108 TYR A O 1
ATOM 8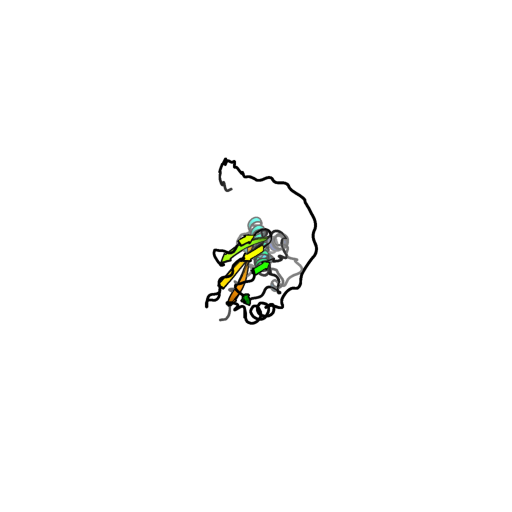45 N N . THR A 1 109 ? 6.450 7.768 1.604 1.00 92.94 109 THR A N 1
ATOM 846 C CA . THR A 1 109 ? 5.755 9.041 1.826 1.00 92.94 109 THR A CA 1
ATOM 847 C C . THR A 1 109 ? 5.233 9.156 3.259 1.00 92.94 109 THR A C 1
ATOM 849 O O . THR A 1 109 ? 4.889 8.159 3.887 1.00 92.94 109 THR A O 1
ATOM 852 N N . SER A 1 110 ? 5.124 10.385 3.765 1.00 94.38 110 SER A N 1
ATOM 853 C CA . SER A 1 110 ? 4.392 10.695 5.001 1.00 94.38 110 SER A CA 1
ATOM 854 C C . SER A 1 110 ? 2.898 10.950 4.765 1.00 94.38 110 SER A C 1
ATOM 856 O O . SER A 1 110 ? 2.126 11.005 5.719 1.00 94.38 110 SER A O 1
ATOM 858 N N . ASN A 1 111 ? 2.480 11.114 3.507 1.00 95.44 111 ASN A N 1
ATOM 859 C CA . ASN A 1 111 ? 1.084 11.317 3.140 1.00 95.44 111 ASN A CA 1
ATOM 860 C C . ASN A 1 111 ? 0.391 9.962 2.940 1.00 95.44 111 ASN A C 1
ATOM 862 O O . ASN A 1 111 ? 0.597 9.301 1.916 1.00 95.44 111 ASN A O 1
ATOM 866 N N . ILE A 1 112 ? -0.411 9.568 3.929 1.00 97.50 112 ILE A N 1
ATOM 867 C CA . ILE A 1 112 ? -1.154 8.306 3.965 1.00 97.50 112 ILE A CA 1
ATOM 868 C C . ILE A 1 112 ? -2.647 8.621 4.053 1.00 97.50 112 ILE A C 1
ATOM 870 O O . ILE A 1 112 ? -3.078 9.397 4.905 1.00 97.50 112 ILE A O 1
ATOM 874 N N . SER A 1 113 ? -3.437 8.001 3.181 1.00 97.69 113 SER A N 1
ATOM 875 C CA . SER A 1 113 ? -4.895 8.055 3.234 1.00 97.69 113 SER A CA 1
ATOM 876 C C . SER A 1 113 ? -5.432 6.911 4.088 1.00 97.69 113 SER A C 1
ATOM 878 O O . SER A 1 113 ? -5.116 5.745 3.841 1.00 97.69 113 SER A O 1
ATOM 880 N N . TYR A 1 114 ? -6.256 7.240 5.084 1.00 98.38 114 TYR A N 1
ATOM 881 C CA . TYR A 1 114 ? -6.897 6.259 5.954 1.00 98.38 114 TYR A CA 1
ATOM 882 C C . TYR A 1 114 ? -8.391 6.148 5.675 1.00 98.38 114 TYR A C 1
ATOM 884 O O . TYR A 1 114 ? -9.069 7.140 5.399 1.00 98.38 114 TYR A O 1
ATOM 892 N N . LYS A 1 115 ? -8.940 4.940 5.816 1.00 98.06 115 LYS A N 1
ATOM 893 C CA . LYS A 1 115 ? -10.381 4.715 5.673 1.00 98.06 115 LYS A CA 1
ATOM 894 C C . LYS A 1 115 ? -10.869 3.615 6.606 1.00 98.06 115 LYS A C 1
ATOM 896 O O . LYS A 1 115 ? -10.297 2.530 6.641 1.00 98.06 115 LYS A O 1
ATOM 901 N N . LEU A 1 116 ? -11.967 3.886 7.309 1.00 98.06 116 LEU A N 1
ATOM 902 C CA . LEU A 1 116 ? -12.736 2.865 8.012 1.00 98.06 116 LEU A CA 1
ATOM 903 C C . LEU A 1 116 ? -13.590 2.103 6.990 1.00 98.06 116 LEU A C 1
ATOM 905 O O . LEU A 1 116 ? -14.442 2.688 6.323 1.00 98.06 116 LEU A O 1
ATOM 909 N N . ILE A 1 117 ? -13.327 0.807 6.844 1.00 97.75 117 ILE A N 1
ATOM 910 C CA . ILE A 1 117 ? -14.045 -0.094 5.932 1.00 97.75 117 ILE A CA 1
ATOM 911 C C . ILE A 1 117 ? -15.169 -0.826 6.659 1.00 97.75 117 ILE A C 1
ATOM 913 O O . ILE A 1 117 ? -16.216 -1.073 6.071 1.00 97.75 117 ILE A O 1
ATOM 917 N N . ASN A 1 118 ? -14.947 -1.177 7.926 1.00 97.25 118 ASN A N 1
ATOM 918 C CA . ASN A 1 118 ? -15.933 -1.854 8.756 1.00 97.25 118 ASN A CA 1
ATOM 919 C C . ASN A 1 118 ? -15.817 -1.386 10.205 1.00 97.25 118 ASN A C 1
ATOM 921 O O . ASN A 1 118 ? -14.707 -1.184 10.696 1.00 97.25 118 ASN A O 1
ATOM 925 N N . GLY A 1 119 ? -16.948 -1.253 10.887 1.00 95.00 119 GLY A N 1
ATOM 926 C CA . GLY A 1 119 ? -17.018 -0.897 12.299 1.00 95.00 119 GLY A CA 1
ATOM 927 C C . GLY A 1 119 ? -18.466 -0.678 12.749 1.00 95.00 119 GLY A C 1
ATOM 928 O O . GLY A 1 119 ? -19.376 -0.733 11.921 1.00 95.00 119 GLY A O 1
ATOM 929 N N . PRO A 1 120 ? -18.700 -0.438 14.049 1.00 94.69 120 PRO A N 1
ATOM 930 C CA . PRO A 1 120 ? -20.020 -0.079 14.563 1.00 94.69 120 PRO A CA 1
ATOM 931 C C . PRO A 1 120 ? -20.555 1.194 13.902 1.00 94.69 120 PRO A C 1
ATOM 933 O O . PRO A 1 120 ? -19.819 2.169 13.775 1.00 94.69 120 PRO A O 1
ATOM 936 N N . GLU A 1 121 ? -21.849 1.231 13.576 1.00 91.75 121 GLU A N 1
ATOM 937 C CA . GLU A 1 121 ? -22.483 2.412 12.960 1.00 91.75 121 GLU A CA 1
ATOM 938 C C . GLU A 1 121 ? -22.386 3.671 13.833 1.00 91.75 121 GLU A C 1
ATOM 940 O O . GLU A 1 121 ? -22.272 4.782 13.326 1.00 91.75 121 GLU A O 1
ATOM 945 N N . SER A 1 122 ? -22.396 3.506 15.157 1.00 94.00 122 SER A N 1
ATOM 946 C CA . SER A 1 122 ? -22.268 4.609 16.115 1.00 94.00 122 SER A CA 1
ATOM 947 C C . SER A 1 122 ? -20.822 5.068 16.353 1.00 94.00 122 SER A C 1
ATOM 949 O O . SER A 1 122 ? -20.594 5.927 17.204 1.00 94.00 122 SER A O 1
ATOM 951 N N . ALA A 1 123 ? -19.832 4.440 15.714 1.00 96.38 123 ALA A N 1
ATOM 952 C CA . ALA A 1 123 ? -18.433 4.822 15.859 1.00 96.38 123 ALA A CA 1
ATOM 953 C C . ALA A 1 123 ? -18.059 5.947 14.884 1.00 96.38 123 ALA A C 1
ATOM 955 O O . ALA A 1 123 ? -18.620 6.080 13.799 1.00 96.38 123 ALA A O 1
ATOM 956 N N . ILE A 1 124 ? -17.075 6.751 15.276 1.00 97.69 124 ILE A N 1
ATOM 957 C CA . ILE A 1 124 ? -16.551 7.870 14.494 1.00 97.69 124 ILE A CA 1
ATOM 958 C C . ILE A 1 124 ? -15.096 7.562 14.138 1.00 97.69 124 ILE A C 1
ATOM 960 O O . ILE A 1 124 ? -14.346 7.044 14.965 1.00 97.69 124 ILE A O 1
ATOM 964 N N . PHE A 1 125 ? -14.688 7.901 12.915 1.00 98.38 125 PHE A N 1
ATOM 965 C CA . PHE A 1 125 ? -13.308 7.763 12.458 1.00 98.38 125 PHE A CA 1
ATOM 966 C C . PHE A 1 125 ? -12.801 9.071 11.845 1.00 98.38 125 PHE A C 1
ATOM 968 O O . PHE A 1 125 ? -13.333 9.517 10.827 1.00 98.38 125 PHE A O 1
ATOM 975 N N . ASP A 1 126 ? -11.769 9.677 12.441 1.00 98.00 126 ASP A N 1
ATOM 976 C CA . ASP A 1 126 ? -11.051 10.802 11.829 1.00 98.00 126 ASP A CA 1
ATOM 977 C C . ASP A 1 126 ? -9.931 10.258 10.934 1.00 98.00 126 ASP A C 1
ATOM 979 O O . ASP A 1 126 ? -8.906 9.760 11.406 1.00 98.00 126 ASP A O 1
ATOM 983 N N . ASN A 1 127 ? -10.131 10.367 9.622 1.00 97.12 127 ASN A N 1
ATOM 984 C CA . ASN A 1 127 ? -9.201 9.869 8.611 1.00 97.12 127 ASN A CA 1
ATOM 985 C C . ASN A 1 127 ? -7.901 10.681 8.486 1.00 97.12 127 ASN A C 1
ATOM 987 O O . ASN A 1 127 ? -6.970 10.207 7.841 1.00 97.12 127 ASN A O 1
ATOM 991 N N . ARG A 1 128 ? -7.807 11.871 9.094 1.00 94.75 128 ARG A N 1
ATOM 992 C CA . ARG A 1 128 ? -6.594 12.709 9.057 1.00 94.75 128 ARG A CA 1
ATOM 993 C C . ARG A 1 128 ? -5.554 12.240 10.063 1.00 94.75 128 ARG A C 1
ATOM 995 O O . ARG A 1 128 ? -4.362 12.365 9.815 1.00 94.75 128 ARG A O 1
ATOM 1002 N N . ILE A 1 129 ? -6.019 11.713 11.193 1.00 94.94 129 ILE A N 1
ATOM 1003 C CA . ILE A 1 129 ? -5.177 11.242 12.303 1.00 94.94 129 ILE A CA 1
ATOM 1004 C C . ILE 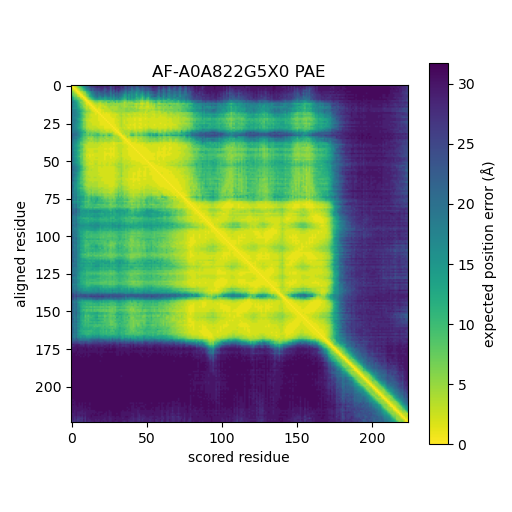A 1 129 ? -5.342 9.741 12.580 1.00 94.94 129 ILE A C 1
ATOM 1006 O O . ILE A 1 129 ? -4.796 9.237 13.556 1.00 94.94 129 ILE A O 1
ATOM 1010 N N . ALA A 1 130 ? -6.099 9.036 11.734 1.00 97.31 130 ALA A N 1
ATOM 1011 C CA . ALA A 1 130 ? -6.420 7.616 11.863 1.00 97.31 130 ALA A CA 1
ATOM 1012 C C . ALA A 1 130 ? -7.027 7.235 13.228 1.00 97.31 130 ALA A C 1
ATOM 1014 O O . ALA A 1 130 ? -6.775 6.146 13.744 1.00 97.31 130 ALA A O 1
ATOM 1015 N N . LEU A 1 131 ? -7.821 8.126 13.829 1.00 98.00 131 LEU A N 1
ATOM 1016 C CA . LEU A 1 131 ? -8.365 7.926 15.171 1.00 98.00 131 LEU A CA 1
ATOM 1017 C C . LEU A 1 131 ? -9.786 7.369 15.101 1.00 98.00 131 LEU A C 1
ATOM 1019 O O . LEU A 1 131 ? -10.698 8.027 14.599 1.00 98.00 131 LEU A O 1
ATOM 1023 N N . PHE A 1 132 ? -9.967 6.165 15.631 1.00 98.19 132 PHE A N 1
ATOM 1024 C CA . PHE A 1 132 ? -11.264 5.535 15.842 1.00 98.19 132 PHE A CA 1
ATOM 1025 C C . PHE A 1 132 ? -11.761 5.823 17.257 1.00 98.19 132 PHE A C 1
ATOM 1027 O O . PHE A 1 132 ? -11.035 5.583 18.225 1.00 98.19 132 PHE A O 1
ATOM 1034 N N . THR A 1 133 ? -13.013 6.259 17.371 1.00 98.00 133 THR A N 1
ATOM 1035 C CA . THR A 1 133 ? -13.675 6.538 18.648 1.00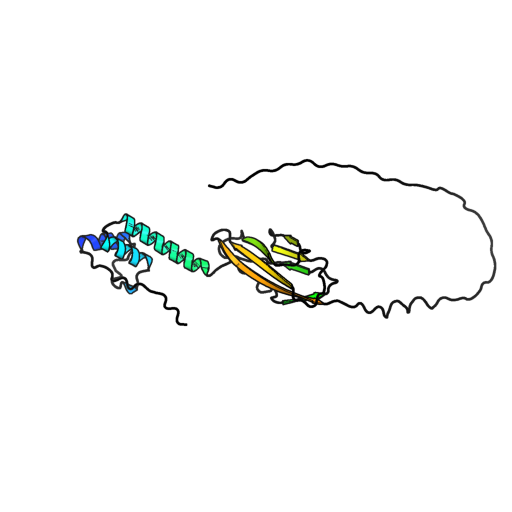 98.00 133 THR A CA 1
ATOM 1036 C C . THR A 1 133 ? -15.055 5.899 18.677 1.00 98.00 133 THR A C 1
ATOM 1038 O O . THR A 1 133 ? -15.881 6.131 17.794 1.00 98.00 133 THR A O 1
ATOM 1041 N N . TRP A 1 134 ? -15.344 5.145 19.735 1.00 96.88 134 TRP A N 1
ATOM 1042 C CA . TRP A 1 134 ? -16.659 4.566 19.980 1.00 96.88 134 TRP A CA 1
ATOM 1043 C C . TRP A 1 134 ? -17.090 4.818 21.426 1.00 96.88 134 TRP A C 1
ATOM 1045 O O . TRP A 1 134 ? -16.600 4.182 22.356 1.00 96.88 134 TRP A O 1
ATOM 1055 N N . GLN A 1 135 ? -17.982 5.797 21.607 1.00 95.00 135 GLN A N 1
ATOM 1056 C CA . GLN A 1 135 ? -18.296 6.357 22.925 1.00 95.00 135 GLN A CA 1
ATOM 1057 C C . GLN A 1 135 ? -19.143 5.427 23.802 1.00 95.00 135 GLN A C 1
ATOM 1059 O O . GLN A 1 135 ? -18.880 5.314 24.993 1.00 95.00 135 GLN A O 1
ATOM 1064 N N . ASN A 1 136 ? -20.150 4.784 23.206 1.00 91.69 136 ASN A N 1
ATOM 1065 C CA . ASN A 1 136 ? -21.114 3.928 23.899 1.00 91.69 136 ASN A CA 1
ATOM 1066 C C . ASN A 1 136 ? -21.047 2.509 23.318 1.00 91.69 136 ASN A C 1
ATOM 1068 O O . ASN A 1 136 ? -21.914 2.130 22.517 1.00 91.69 136 ASN A O 1
ATOM 1072 N N . PRO A 1 137 ? -19.989 1.741 23.637 1.00 93.06 137 PRO A N 1
ATOM 1073 C CA . PRO A 1 137 ? -19.858 0.389 23.139 1.00 93.06 137 PRO A CA 1
ATOM 1074 C C . PRO A 1 137 ? -21.004 -0.483 23.636 1.00 93.06 137 PRO A C 1
ATOM 1076 O O . PRO A 1 137 ? -21.282 -0.569 24.825 1.00 93.06 137 PRO A O 1
ATOM 1079 N N . THR A 1 138 ? -21.707 -1.126 22.710 1.00 91.19 138 THR A N 1
ATOM 1080 C CA . THR A 1 138 ? -22.843 -1.978 23.063 1.00 91.19 138 THR A CA 1
ATOM 1081 C C . THR A 1 138 ? -22.344 -3.385 23.339 1.00 91.19 138 THR A C 1
ATOM 1083 O O . THR A 1 138 ? -21.852 -4.049 22.427 1.00 91.19 138 THR A O 1
ATOM 1086 N N . ALA A 1 139 ? -22.502 -3.850 24.580 1.00 86.31 139 ALA A N 1
ATOM 1087 C CA . ALA A 1 139 ? -22.303 -5.255 24.900 1.00 86.31 139 ALA A CA 1
ATOM 1088 C C . ALA A 1 139 ? -23.327 -6.0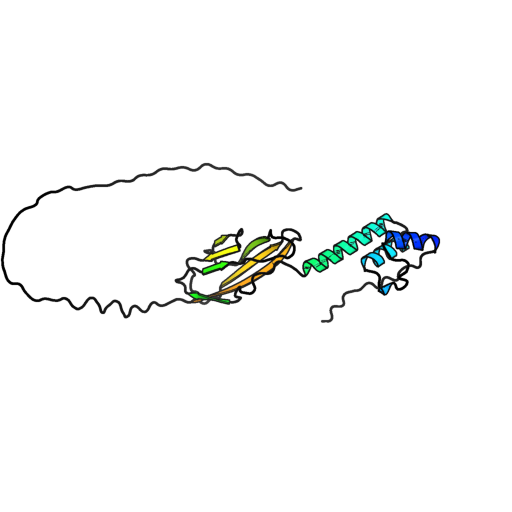99 24.136 1.00 86.31 139 ALA A C 1
ATOM 1090 O O . ALA A 1 139 ? -24.537 -6.00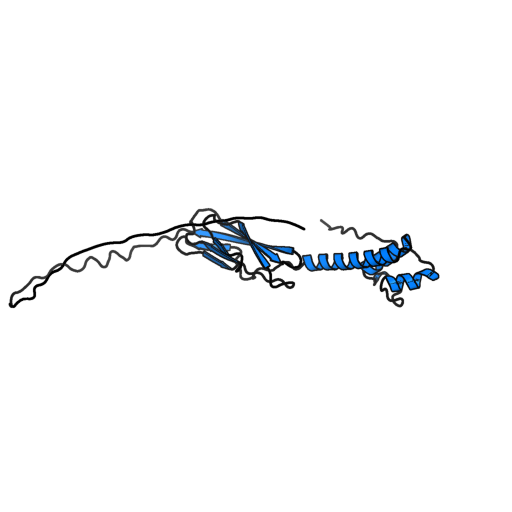6 24.353 1.00 86.31 139 ALA A O 1
ATOM 1091 N N . ASN A 1 140 ? -22.828 -6.936 23.241 1.00 78.38 140 ASN A N 1
ATOM 1092 C CA . ASN A 1 140 ? -23.586 -7.997 22.610 1.00 78.38 140 ASN A CA 1
ATOM 1093 C C . ASN A 1 140 ? -22.719 -9.263 22.636 1.00 78.38 140 ASN A C 1
ATOM 1095 O O . ASN A 1 140 ? -21.504 -9.196 22.791 1.00 78.38 140 ASN A O 1
ATOM 1099 N N . ASN A 1 141 ? -23.333 -10.438 22.518 1.00 70.25 141 ASN A N 1
ATOM 1100 C CA . ASN A 1 141 ? -22.584 -11.702 22.524 1.00 70.25 141 ASN A CA 1
ATOM 1101 C C . ASN A 1 141 ? -21.767 -11.916 21.232 1.00 70.25 141 ASN A C 1
ATOM 1103 O O . ASN A 1 141 ? -21.236 -13.005 21.019 1.00 70.25 141 ASN A O 1
ATOM 1107 N N . ASN A 1 142 ? -21.688 -10.908 20.360 1.00 82.81 142 ASN A N 1
ATOM 1108 C CA . ASN A 1 142 ? -21.027 -10.987 19.073 1.00 82.81 142 ASN A CA 1
ATOM 1109 C C . ASN A 1 142 ? -19.691 -10.250 19.120 1.00 82.81 142 ASN A C 1
ATOM 1111 O O . ASN A 1 142 ? -19.500 -9.259 19.820 1.00 82.81 142 ASN A O 1
ATOM 1115 N N . GLN A 1 143 ? -18.756 -10.738 18.318 1.00 91.50 143 GLN A N 1
ATOM 1116 C CA . GLN A 1 143 ? -17.499 -10.046 18.097 1.00 91.50 143 GLN A CA 1
ATOM 1117 C C . GLN A 1 143 ? -17.709 -8.937 17.071 1.00 91.50 143 GLN A C 1
ATOM 1119 O O . GLN A 1 143 ? -18.362 -9.141 16.045 1.00 91.50 143 GLN A O 1
ATOM 1124 N N . ILE A 1 144 ? -17.146 -7.767 17.342 1.00 94.44 144 ILE A N 1
ATOM 1125 C CA . ILE A 1 144 ? -17.226 -6.616 16.449 1.00 94.44 144 ILE A CA 1
ATOM 1126 C C . ILE A 1 144 ? -15.902 -6.498 15.717 1.00 94.44 144 ILE A C 1
ATOM 1128 O O . ILE A 1 144 ? -14.856 -6.361 16.341 1.00 94.44 144 ILE A O 1
ATOM 1132 N N . VAL A 1 145 ? -15.945 -6.519 14.390 1.00 96.38 145 VAL A N 1
ATOM 1133 C CA . VAL A 1 145 ? -14.744 -6.379 13.566 1.00 96.38 145 VAL A CA 1
ATOM 1134 C C . VAL A 1 145 ? -14.595 -4.924 13.136 1.00 96.38 145 VAL A C 1
ATOM 1136 O O . VAL A 1 145 ? -15.457 -4.388 12.443 1.00 96.38 145 VAL A O 1
ATOM 1139 N N . VAL A 1 146 ? -13.493 -4.286 13.509 1.00 97.69 146 VAL A N 1
ATOM 1140 C CA . VAL A 1 146 ? -13.084 -2.972 13.009 1.00 97.69 146 VAL A CA 1
ATOM 1141 C C . VAL A 1 146 ? -12.005 -3.180 11.957 1.00 97.69 146 VAL A C 1
ATOM 1143 O O . VAL A 1 146 ? -10.978 -3.796 12.231 1.00 97.69 146 VAL A O 1
ATOM 1146 N N . ARG A 1 147 ? -12.233 -2.672 10.744 1.00 98.19 147 ARG A N 1
ATOM 1147 C CA . ARG A 1 147 ? -11.299 -2.806 9.622 1.00 98.19 147 ARG A CA 1
ATOM 1148 C C . ARG A 1 147 ? -10.920 -1.434 9.092 1.00 98.19 147 ARG A C 1
ATOM 1150 O O . ARG A 1 147 ? -11.790 -0.700 8.623 1.00 98.19 147 ARG A O 1
ATOM 1157 N N . VAL A 1 148 ? -9.631 -1.113 9.130 1.00 98.38 148 VAL A N 1
ATOM 1158 C CA . VAL A 1 148 ? -9.081 0.167 8.663 1.00 98.38 148 VAL A CA 1
ATOM 1159 C C . VAL A 1 148 ? -8.042 -0.094 7.585 1.00 98.38 148 VAL A C 1
ATOM 1161 O O . VAL A 1 148 ? -7.200 -0.976 7.729 1.00 98.38 148 VAL A O 1
ATOM 1164 N N . THR A 1 149 ? -8.091 0.675 6.502 1.00 98.31 149 THR A N 1
ATOM 1165 C CA . THR A 1 149 ? -7.066 0.653 5.455 1.00 98.31 149 THR A CA 1
ATOM 1166 C C . THR A 1 149 ? -6.148 1.855 5.566 1.00 98.31 149 THR A C 1
ATOM 1168 O O . THR A 1 149 ? -6.628 2.958 5.835 1.00 98.31 149 THR A O 1
ATOM 1171 N N . ALA A 1 150 ? -4.866 1.647 5.280 1.00 98.12 150 ALA A N 1
ATOM 1172 C CA . ALA A 1 150 ? -3.878 2.697 5.082 1.00 98.12 150 ALA A CA 1
ATOM 1173 C C . ALA A 1 150 ? -3.336 2.596 3.654 1.00 98.12 150 ALA A C 1
ATOM 1175 O O . ALA A 1 150 ? -2.975 1.510 3.196 1.00 98.12 150 ALA A O 1
ATOM 1176 N N . GLN A 1 151 ? -3.310 3.719 2.944 1.00 97.00 151 GLN A N 1
ATOM 1177 C CA . GLN A 1 151 ? -2.865 3.785 1.559 1.00 97.00 151 GLN A CA 1
ATOM 1178 C C . GLN A 1 151 ? -1.809 4.866 1.382 1.00 97.00 151 GLN A C 1
ATOM 1180 O O . GLN A 1 151 ? -2.047 6.028 1.711 1.00 97.00 151 GLN A O 1
ATOM 1185 N N . ASP A 1 152 ? -0.647 4.500 0.849 1.00 94.81 152 ASP A N 1
ATOM 1186 C CA . ASP A 1 152 ? 0.375 5.485 0.519 1.00 94.81 152 ASP A CA 1
ATOM 1187 C C . ASP A 1 152 ? -0.024 6.251 -0.755 1.00 94.81 152 ASP A C 1
ATOM 1189 O O . ASP A 1 152 ? -0.466 5.663 -1.742 1.00 94.81 152 ASP A O 1
ATOM 1193 N N . MET A 1 153 ? 0.133 7.574 -0.749 1.00 93.38 153 MET A N 1
ATOM 1194 C CA . MET A 1 153 ? -0.306 8.412 -1.872 1.00 93.38 153 MET A CA 1
ATOM 1195 C C . MET A 1 153 ? 0.716 8.520 -3.017 1.00 93.38 153 MET A C 1
ATOM 1197 O O . MET A 1 153 ? 0.442 9.206 -3.999 1.00 93.38 153 MET A O 1
ATOM 1201 N N . LYS A 1 154 ? 1.898 7.892 -2.908 1.00 90.69 154 LYS A N 1
ATOM 1202 C CA . LYS A 1 154 ? 2.956 7.962 -3.930 1.00 90.69 154 LYS A CA 1
ATOM 1203 C C . LYS A 1 154 ? 2.872 6.797 -4.914 1.00 90.69 154 LYS A C 1
ATOM 1205 O O . LYS A 1 154 ? 2.927 7.018 -6.120 1.00 90.69 154 LYS A O 1
ATOM 1210 N N . TYR A 1 155 ? 2.742 5.580 -4.399 1.00 89.19 155 TYR A N 1
A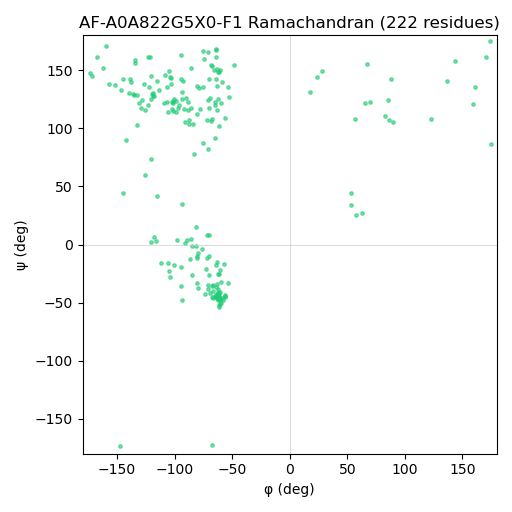TOM 1211 C CA . TYR A 1 155 ? 2.675 4.337 -5.165 1.00 89.19 155 TYR A CA 1
ATOM 1212 C C . TYR A 1 155 ? 1.342 3.605 -5.014 1.00 89.19 155 TYR A C 1
ATOM 1214 O O . TYR A 1 155 ? 1.156 2.555 -5.630 1.00 89.19 155 TYR A O 1
ATOM 1222 N N . ASN A 1 156 ? 0.387 4.179 -4.273 1.00 91.75 156 ASN A N 1
ATOM 1223 C CA . ASN A 1 156 ? -0.973 3.659 -4.148 1.00 91.75 156 ASN A CA 1
ATOM 1224 C C . ASN A 1 156 ? -1.025 2.258 -3.504 1.00 91.75 156 ASN A C 1
ATOM 1226 O O . ASN A 1 156 ? -1.949 1.486 -3.771 1.00 91.75 156 ASN A O 1
ATOM 1230 N N . LEU A 1 157 ? -0.044 1.918 -2.663 1.00 93.69 157 LEU A N 1
ATOM 1231 C CA . LEU A 1 157 ? 0.046 0.644 -1.958 1.00 93.69 157 LEU A CA 1
ATOM 1232 C C . LEU A 1 157 ? -0.897 0.646 -0.760 1.00 93.69 157 LEU A C 1
ATOM 1234 O O . LEU A 1 157 ? -0.943 1.603 0.013 1.00 93.69 157 LEU A O 1
ATOM 1238 N N . LEU A 1 158 ? -1.636 -0.450 -0.608 1.00 95.31 158 LEU A N 1
ATOM 1239 C CA . LEU A 1 158 ? -2.704 -0.594 0.370 1.00 95.31 158 LEU A CA 1
ATOM 1240 C C . LEU A 1 158 ? -2.333 -1.644 1.414 1.00 95.31 158 LEU A C 1
ATOM 1242 O O . LEU A 1 158 ? -1.962 -2.766 1.070 1.00 95.31 158 LEU A O 1
ATOM 1246 N N . SER A 1 159 ? -2.536 -1.311 2.681 1.00 97.06 159 SER A N 1
ATOM 1247 C CA . SER A 1 159 ? -2.568 -2.272 3.779 1.00 97.06 159 SER A CA 1
ATOM 1248 C C . SER A 1 159 ? -3.886 -2.181 4.536 1.00 97.06 159 SER A C 1
ATOM 1250 O O . SER A 1 159 ? -4.648 -1.219 4.413 1.00 97.06 159 SER A O 1
ATOM 1252 N N . THR A 1 160 ? -4.206 -3.232 5.286 1.00 97.62 160 THR A N 1
ATOM 1253 C CA . THR A 1 160 ? -5.435 -3.322 6.076 1.00 97.62 160 THR A CA 1
ATOM 1254 C C . THR A 1 160 ? -5.112 -3.887 7.447 1.00 97.62 160 THR A C 1
ATOM 1256 O O . THR A 1 160 ? -4.491 -4.944 7.533 1.00 97.62 160 THR A O 1
ATOM 1259 N N . HIS A 1 161 ? -5.572 -3.211 8.498 1.00 97.94 161 HIS A N 1
ATOM 1260 C CA . HIS A 1 161 ? -5.582 -3.746 9.855 1.00 97.94 161 HIS A CA 1
ATOM 1261 C C . HIS A 1 161 ? -6.990 -4.183 10.221 1.00 97.94 161 HIS A C 1
ATOM 1263 O O . HIS A 1 161 ? -7.968 -3.483 9.938 1.00 97.94 161 HIS A O 1
ATOM 1269 N N . GLU A 1 162 ? -7.080 -5.332 10.878 1.00 97.81 162 GLU A N 1
ATOM 1270 C CA . GLU A 1 162 ? -8.320 -5.857 11.422 1.00 97.81 162 GLU A CA 1
ATOM 1271 C C . GLU A 1 162 ? -8.181 -6.032 12.930 1.00 97.81 162 GLU A C 1
ATOM 1273 O O . GLU A 1 162 ? -7.261 -6.686 13.415 1.00 97.81 162 GLU A O 1
ATOM 1278 N N . LEU A 1 163 ? -9.109 -5.425 13.659 1.00 97.25 163 LEU A N 1
ATOM 1279 C CA . LEU A 1 163 ? -9.221 -5.520 15.101 1.00 97.25 163 LEU A CA 1
ATOM 1280 C C . LEU A 1 163 ? -10.566 -6.145 15.457 1.00 97.25 163 LEU A C 1
ATOM 1282 O O . LEU A 1 163 ? -11.617 -5.641 15.066 1.00 97.25 163 LEU A O 1
ATOM 1286 N N . VAL A 1 164 ? -10.533 -7.187 16.275 1.00 97.00 164 VAL A N 1
ATOM 1287 C CA . VAL A 1 164 ? -11.725 -7.779 16.877 1.00 97.00 164 VAL A CA 1
ATOM 1288 C C . VAL A 1 164 ? -11.956 -7.166 18.253 1.00 97.00 164 VAL A C 1
ATOM 1290 O O . VAL A 1 164 ? -11.083 -7.209 19.112 1.00 97.00 164 VAL A O 1
ATOM 1293 N N . ILE A 1 165 ? -13.141 -6.616 18.490 1.00 96.31 165 ILE A N 1
ATOM 1294 C CA . ILE A 1 165 ? -13.543 -6.051 19.776 1.00 96.31 165 ILE A CA 1
ATOM 1295 C C . ILE A 1 165 ? -14.594 -6.964 20.404 1.00 96.31 165 ILE A C 1
ATOM 1297 O O . ILE A 1 165 ? -15.662 -7.185 19.830 1.00 96.31 165 ILE A O 1
ATOM 1301 N N . ASN A 1 166 ? -14.300 -7.460 21.603 1.00 95.00 166 ASN A N 1
ATOM 1302 C CA . ASN A 1 166 ? -15.257 -8.155 22.454 1.00 95.00 166 ASN A CA 1
ATOM 1303 C C . ASN A 1 166 ? -15.738 -7.179 23.530 1.00 95.00 166 ASN A C 1
ATOM 1305 O O . ASN A 1 166 ? -14.944 -6.758 24.377 1.00 95.00 166 ASN A O 1
ATOM 1309 N N . VAL A 1 167 ? -17.025 -6.827 23.502 1.00 94.38 167 VAL A N 1
ATOM 1310 C CA . VAL A 1 167 ? -17.623 -5.922 24.490 1.00 94.38 167 VAL A CA 1
ATOM 1311 C C . VAL A 1 167 ? -18.421 -6.725 25.507 1.00 94.38 167 VAL A C 1
ATOM 1313 O O . VAL A 1 167 ? -19.416 -7.358 25.160 1.00 94.38 167 VAL A O 1
ATOM 1316 N N . PHE A 1 168 ? -18.010 -6.686 26.771 1.00 91.31 168 PHE A N 1
ATOM 1317 C CA . PHE A 1 168 ? -18.720 -7.344 27.864 1.00 91.31 168 PHE A CA 1
ATOM 1318 C C . PHE A 1 168 ? -19.490 -6.335 28.712 1.00 91.31 168 PHE A C 1
ATOM 1320 O O . PHE A 1 168 ? -19.032 -5.221 28.962 1.00 91.31 168 PHE A O 1
ATOM 1327 N N . ARG A 1 169 ? -20.668 -6.743 29.191 1.00 90.69 169 ARG A N 1
ATOM 1328 C CA . ARG A 1 169 ? -21.449 -5.922 30.114 1.00 90.69 169 ARG A CA 1
ATOM 1329 C C . ARG A 1 169 ? -20.776 -5.889 31.480 1.00 90.69 169 ARG A C 1
ATOM 1331 O O . ARG A 1 169 ? -20.575 -6.942 32.087 1.00 90.69 169 ARG A O 1
ATOM 1338 N N . GLN A 1 170 ? -20.483 -4.697 31.990 1.00 85.12 170 GLN A N 1
ATOM 1339 C CA . GLN A 1 170 ? -19.984 -4.542 33.353 1.00 85.12 170 GLN A CA 1
ATOM 1340 C C . GLN A 1 170 ? -21.148 -4.394 34.339 1.00 85.12 170 GLN A C 1
ATOM 1342 O O . GLN A 1 170 ? -21.976 -3.493 34.228 1.00 85.12 170 GLN A O 1
ATOM 1347 N N . VAL A 1 171 ? -21.215 -5.283 35.333 1.00 83.25 171 VAL A N 1
ATOM 1348 C CA . VAL A 1 171 ? -22.190 -5.192 36.428 1.00 83.25 171 VAL A CA 1
ATOM 1349 C C . VAL A 1 171 ? -21.552 -4.418 37.579 1.00 83.25 171 VAL A C 1
ATOM 1351 O O . VAL A 1 171 ? -20.553 -4.857 38.148 1.00 83.25 171 VAL A O 1
ATOM 1354 N N . ILE A 1 172 ? -22.111 -3.258 37.923 1.00 77.94 172 ILE A N 1
ATOM 1355 C CA . ILE A 1 172 ? -21.679 -2.488 39.095 1.00 77.94 172 ILE A CA 1
ATOM 1356 C C . ILE A 1 172 ? -22.339 -3.114 40.331 1.00 77.94 172 ILE A C 1
ATOM 1358 O O . ILE A 1 172 ? -23.556 -3.035 40.489 1.00 77.94 172 ILE A O 1
ATOM 1362 N N . ASN A 1 173 ? -21.555 -3.734 41.218 1.00 67.06 173 ASN A N 1
ATOM 1363 C CA . ASN A 1 173 ? -22.067 -4.226 42.500 1.00 67.06 173 ASN A CA 1
ATOM 1364 C C . ASN A 1 173 ? -22.354 -3.040 43.435 1.00 67.06 173 ASN A C 1
ATOM 1366 O O . ASN A 1 173 ? -21.441 -2.423 43.978 1.00 67.06 173 ASN A O 1
ATOM 1370 N N . THR A 1 174 ? -23.631 -2.733 43.648 1.00 56.44 174 THR A N 1
ATOM 1371 C CA . THR A 1 174 ? -24.124 -1.631 44.495 1.00 56.44 174 THR A CA 1
ATOM 1372 C C . THR A 1 174 ? -24.174 -1.950 45.997 1.00 56.44 174 THR A C 1
ATOM 1374 O O . THR A 1 174 ? -24.774 -1.207 46.771 1.00 56.44 174 THR A O 1
ATOM 1377 N N . THR A 1 175 ? -23.512 -3.008 46.473 1.00 53.19 175 THR A N 1
ATOM 1378 C CA . THR A 1 175 ? -23.609 -3.487 47.869 1.00 53.19 175 THR A CA 1
ATOM 1379 C C . THR A 1 175 ? -22.971 -2.591 48.947 1.00 53.19 175 THR A C 1
ATOM 1381 O O . THR A 1 175 ? -22.922 -3.001 50.100 1.00 53.19 175 THR A O 1
ATOM 1384 N N . LEU A 1 176 ? -22.521 -1.369 48.636 1.00 50.06 176 LEU A N 1
ATOM 1385 C CA . LEU A 1 176 ? -21.887 -0.452 49.603 1.00 50.06 176 LEU A CA 1
ATOM 1386 C C . LEU A 1 176 ? -22.586 0.907 49.787 1.00 50.06 176 LEU A C 1
ATOM 1388 O O . LEU A 1 176 ? -22.103 1.722 50.565 1.00 50.06 176 LEU A O 1
ATOM 1392 N N . ILE A 1 177 ? -23.723 1.164 49.127 1.00 49.44 177 ILE A N 1
ATOM 1393 C CA . ILE A 1 177 ? -24.411 2.470 49.242 1.00 49.44 177 ILE A CA 1
ATOM 1394 C C . ILE A 1 177 ? -25.510 2.469 50.325 1.00 49.44 177 ILE A C 1
ATOM 1396 O O . ILE A 1 177 ? -25.820 3.515 50.884 1.00 49.44 177 ILE A O 1
ATOM 1400 N N . ASN A 1 178 ? -26.015 1.303 50.748 1.00 43.16 178 ASN A N 1
ATOM 1401 C CA . ASN A 1 178 ? -27.107 1.233 51.735 1.00 43.16 178 ASN A CA 1
ATOM 1402 C C . ASN A 1 178 ? -26.663 1.184 53.211 1.00 43.16 178 ASN A C 1
ATOM 1404 O O . ASN A 1 178 ? -27.513 1.061 54.087 1.00 43.16 178 ASN A O 1
ATOM 1408 N N . SER A 1 179 ? -25.366 1.278 53.527 1.00 43.69 179 SER A N 1
ATOM 1409 C CA . SER A 1 179 ? -24.879 1.234 54.920 1.00 43.69 179 SER A CA 1
ATOM 1410 C C . SER A 1 179 ? -24.610 2.606 55.553 1.00 43.69 179 SER A C 1
ATOM 1412 O O . SER A 1 179 ? -24.135 2.650 56.684 1.00 43.69 179 SER A O 1
ATOM 1414 N N . ILE A 1 180 ? -24.891 3.720 54.861 1.00 48.09 180 ILE A N 1
ATOM 1415 C CA . ILE A 1 180 ? -24.626 5.080 55.382 1.00 48.09 180 ILE A CA 1
ATOM 1416 C C . ILE A 1 180 ? -25.911 5.810 55.833 1.00 48.09 180 ILE A C 1
ATOM 1418 O O . ILE A 1 180 ? -25.832 6.742 56.628 1.00 48.09 180 ILE A O 1
ATOM 1422 N N . GLU A 1 181 ? -27.112 5.360 55.449 1.00 44.19 181 GLU A N 1
ATOM 1423 C CA . GLU A 1 181 ? -28.364 6.070 55.788 1.00 44.19 181 GLU A CA 1
ATOM 1424 C C . GLU A 1 181 ? -29.058 5.639 57.098 1.00 44.19 181 GLU A C 1
ATOM 1426 O O . GLU A 1 181 ? -30.087 6.207 57.456 1.00 44.19 181 GLU A O 1
ATOM 1431 N N . SER A 1 182 ? -28.514 4.698 57.879 1.00 40.38 182 SER A N 1
ATOM 1432 C CA . SER A 1 182 ? -29.204 4.175 59.075 1.00 40.38 182 SER A CA 1
ATOM 1433 C C . SER A 1 182 ? -28.518 4.479 60.413 1.00 40.38 182 SER A C 1
ATOM 1435 O O . SER A 1 182 ? -28.459 3.606 61.280 1.00 40.38 182 SER A O 1
ATOM 1437 N N . SER A 1 183 ? -27.998 5.693 60.625 1.00 38.19 183 SER A N 1
ATOM 1438 C CA . SER A 1 183 ? -27.470 6.058 61.951 1.00 38.19 183 SER A CA 1
ATOM 1439 C C . SER A 1 183 ? -27.673 7.513 62.373 1.00 38.19 183 SER A C 1
ATOM 1441 O O . SER A 1 183 ? -26.753 8.096 62.924 1.00 38.19 183 SER A O 1
ATOM 1443 N N . HIS A 1 184 ? -28.852 8.110 62.182 1.00 37.97 184 HIS A N 1
ATOM 1444 C CA . HIS A 1 184 ? -29.244 9.289 62.973 1.00 37.97 184 HIS A CA 1
ATOM 1445 C C . HIS A 1 184 ? -30.741 9.241 63.308 1.00 37.97 184 HIS A C 1
ATOM 1447 O O . HIS A 1 184 ? -31.580 9.757 62.576 1.00 37.97 184 HIS A O 1
ATOM 1453 N N . SER A 1 185 ? -31.076 8.619 64.443 1.00 34.06 185 SER A N 1
ATOM 1454 C CA . SER A 1 185 ? -32.359 8.816 65.119 1.00 34.06 185 SER A CA 1
ATOM 1455 C C . SER A 1 185 ? -32.118 9.214 66.575 1.00 34.06 185 SER A C 1
ATOM 1457 O O . SER A 1 185 ? -31.576 8.441 67.356 1.00 34.06 185 SER A O 1
ATOM 1459 N N . ASN A 1 186 ? -32.551 10.440 66.874 1.00 35.06 186 ASN A N 1
ATOM 1460 C CA . ASN A 1 186 ? -33.150 10.922 68.116 1.00 35.06 186 ASN A CA 1
ATOM 1461 C C . ASN A 1 186 ? -32.396 10.775 69.448 1.00 35.06 186 ASN A C 1
ATOM 1463 O O . ASN A 1 186 ? -32.485 9.753 70.123 1.00 35.06 186 ASN A O 1
ATOM 1467 N N . THR A 1 187 ? -31.923 11.920 69.952 1.00 32.69 187 THR A N 1
ATOM 1468 C CA . THR A 1 187 ? -32.026 12.232 71.384 1.00 32.69 187 THR A CA 1
ATOM 1469 C C . THR A 1 187 ? -32.422 13.693 71.587 1.00 32.69 187 THR A C 1
ATOM 1471 O O . THR A 1 187 ? -32.017 14.581 70.843 1.00 32.69 187 THR A O 1
ATOM 1474 N N . ALA A 1 188 ? -33.305 13.892 72.562 1.00 31.36 188 ALA A N 1
ATOM 1475 C CA . ALA A 1 188 ? -34.131 15.067 72.786 1.00 31.36 188 ALA A CA 1
ATOM 1476 C C . ALA A 1 188 ? -33.412 16.301 73.377 1.00 31.36 188 ALA A C 1
ATOM 1478 O O . ALA A 1 188 ? -32.309 16.224 73.910 1.00 31.36 188 ALA A O 1
ATOM 1479 N N . LEU A 1 189 ? -34.144 17.417 73.285 1.00 31.94 189 LEU A N 1
ATOM 1480 C CA . LEU A 1 189 ? -33.933 18.782 73.793 1.00 31.94 189 LEU A CA 1
ATOM 1481 C C . LEU A 1 189 ? -33.527 18.870 75.285 1.00 31.94 189 LEU A C 1
ATOM 1483 O O . LEU A 1 189 ? -33.990 18.056 76.087 1.00 31.94 189 LEU A O 1
ATOM 1487 N N . PRO A 1 190 ? -32.825 19.950 75.693 1.00 30.02 190 PRO A N 1
ATOM 1488 C CA . PRO A 1 190 ? -33.542 20.960 76.485 1.00 30.02 190 PRO A CA 1
ATOM 1489 C C . PRO A 1 190 ? -33.227 22.441 76.155 1.00 30.02 190 PRO A C 1
ATOM 1491 O O . PRO A 1 190 ? -32.105 22.833 75.865 1.00 30.02 190 PRO A O 1
ATOM 1494 N N . SER A 1 191 ? -34.313 23.218 76.222 1.00 30.78 191 SER A N 1
ATOM 1495 C CA . SER A 1 191 ? -34.548 24.645 76.530 1.00 30.78 191 SER A CA 1
ATOM 1496 C C . SER A 1 191 ? -33.455 25.741 76.502 1.00 30.78 191 SER A C 1
ATOM 1498 O O . SER A 1 191 ? -32.520 25.722 77.293 1.00 30.78 191 SER A O 1
ATOM 1500 N N . SER A 1 192 ? -33.857 26.825 75.809 1.00 28.30 192 SER A N 1
ATOM 1501 C CA . SER A 1 192 ? -33.804 28.262 76.170 1.00 28.30 192 SER A CA 1
ATOM 1502 C C . SER A 1 192 ? -32.532 29.073 75.884 1.00 28.30 192 SER A C 1
ATOM 1504 O O . SER A 1 192 ? -31.578 29.004 76.642 1.00 28.30 192 SER A O 1
ATOM 1506 N N . GLU A 1 193 ? -32.585 29.954 74.874 1.00 29.91 193 GLU A N 1
ATOM 1507 C CA . GLU A 1 193 ? -32.609 31.417 75.073 1.00 29.91 193 GLU A CA 1
ATOM 1508 C C . GLU A 1 193 ? -32.874 32.185 73.759 1.00 29.91 193 GLU A C 1
ATOM 1510 O O . GLU A 1 193 ? -32.514 31.780 72.657 1.00 29.91 193 GLU A O 1
ATOM 1515 N N . THR A 1 194 ? -33.598 33.287 73.920 1.00 28.23 194 THR A N 1
ATOM 1516 C CA . THR A 1 194 ? -34.059 34.296 72.955 1.00 28.23 194 THR A CA 1
ATOM 1517 C C . THR A 1 194 ? -32.917 35.018 72.220 1.00 28.23 194 THR A C 1
ATOM 1519 O O . THR A 1 194 ? -31.897 35.291 72.836 1.00 28.23 194 THR A O 1
ATOM 1522 N N . MET A 1 195 ? -33.131 35.471 70.969 1.00 24.59 195 MET A N 1
ATOM 1523 C CA . MET A 1 195 ? -33.342 36.898 70.605 1.00 24.59 195 MET A CA 1
ATOM 1524 C C . MET A 1 195 ? -33.065 37.206 69.104 1.00 24.59 195 MET A C 1
ATOM 1526 O O . MET A 1 195 ? -31.961 37.045 68.608 1.00 24.59 195 MET A O 1
ATOM 1530 N N . GLN A 1 196 ? -34.113 37.719 68.443 1.00 27.88 196 GLN A N 1
ATOM 1531 C CA . GLN A 1 196 ? -34.183 38.777 67.410 1.00 27.88 196 GLN A CA 1
ATOM 1532 C C . GLN A 1 196 ? -33.570 38.689 65.984 1.00 27.88 196 GLN A C 1
ATOM 1534 O O . GLN A 1 196 ? -32.369 38.736 65.775 1.00 27.88 196 GLN A O 1
ATOM 1539 N N . ILE A 1 197 ? -34.514 38.842 65.033 1.00 27.17 197 ILE A N 1
ATOM 1540 C CA . ILE A 1 197 ? -34.615 39.835 63.930 1.00 27.17 197 ILE A CA 1
ATOM 1541 C C . ILE A 1 197 ? -33.628 39.749 62.752 1.00 27.17 197 ILE A C 1
ATOM 1543 O O . ILE A 1 197 ? -32.434 39.982 62.879 1.00 27.17 197 ILE A O 1
ATOM 1547 N N . GLY A 1 198 ? -34.207 39.615 61.550 1.00 30.05 198 GLY A N 1
ATOM 1548 C CA . GLY A 1 198 ? -33.565 39.952 60.278 1.00 30.05 198 GLY A CA 1
ATOM 1549 C C . GLY A 1 198 ? -34.422 39.566 59.071 1.00 30.05 198 GLY A C 1
ATOM 1550 O O . GLY A 1 198 ? -34.302 38.467 58.546 1.00 30.05 198 GLY A O 1
ATOM 1551 N N . THR A 1 199 ? -35.325 40.456 58.667 1.00 31.38 199 THR A N 1
ATOM 1552 C CA . THR A 1 199 ? -36.202 40.368 57.487 1.00 31.38 199 THR A CA 1
ATOM 1553 C C . THR A 1 199 ? -35.479 40.625 56.156 1.00 31.38 199 THR A C 1
ATOM 1555 O O . THR A 1 199 ? -34.477 41.336 56.136 1.00 31.38 199 THR A O 1
ATOM 1558 N N . ASN A 1 200 ? -36.116 40.150 55.067 1.00 32.41 200 ASN A N 1
ATOM 1559 C CA . ASN A 1 200 ? -36.132 40.615 53.653 1.00 32.41 200 ASN A CA 1
ATOM 1560 C C . ASN A 1 200 ? -35.664 39.509 52.675 1.00 32.41 200 ASN A C 1
ATOM 1562 O O . ASN A 1 200 ? -34.529 39.067 52.769 1.00 32.41 200 ASN A O 1
ATOM 1566 N N . ALA A 1 201 ? -36.503 38.866 51.847 1.00 29.77 201 ALA A N 1
ATOM 1567 C CA . ALA A 1 201 ? -37.432 39.302 50.781 1.00 29.77 201 ALA A CA 1
ATOM 1568 C C . ALA A 1 201 ? -36.782 39.418 49.378 1.00 29.77 201 ALA A C 1
ATOM 1570 O O . ALA A 1 201 ? -35.669 39.915 49.259 1.00 29.77 201 ALA A O 1
ATOM 1571 N N . ALA A 1 202 ? -37.575 39.035 48.355 1.00 31.27 202 ALA A N 1
ATOM 1572 C CA . ALA A 1 202 ? -37.387 39.067 46.884 1.00 31.27 202 ALA A CA 1
ATOM 1573 C C . ALA A 1 202 ? -36.736 37.796 46.277 1.00 31.27 202 ALA A C 1
ATOM 1575 O O . ALA A 1 202 ? -35.566 37.539 46.515 1.00 31.27 202 ALA A O 1
ATOM 1576 N N . THR A 1 203 ? -37.402 36.858 45.583 1.00 25.98 203 THR A N 1
ATOM 1577 C CA . THR A 1 203 ? -38.485 36.829 44.561 1.00 25.98 203 THR A CA 1
ATOM 1578 C C . THR A 1 203 ? -37.994 37.076 43.119 1.00 25.98 203 THR A C 1
ATOM 1580 O O . THR A 1 203 ? -37.729 38.214 42.755 1.00 25.98 203 THR A O 1
ATOM 1583 N N . THR A 1 204 ? -38.050 36.003 42.296 1.00 30.08 204 THR A N 1
ATOM 1584 C CA . THR A 1 204 ? -38.344 35.933 40.826 1.00 30.08 204 THR A CA 1
ATOM 1585 C C . THR A 1 204 ? -37.349 36.543 39.814 1.00 30.08 204 THR A C 1
ATOM 1587 O O . THR A 1 204 ? -36.651 37.480 40.151 1.00 30.08 204 THR A O 1
ATOM 1590 N N . LYS A 1 205 ? -37.233 36.152 38.530 1.00 28.91 205 LYS A N 1
ATOM 1591 C CA . LYS A 1 205 ? -37.790 35.111 37.627 1.00 28.91 205 LYS A CA 1
ATOM 1592 C C . LYS A 1 205 ? -36.922 35.092 36.342 1.00 28.91 205 LYS A C 1
ATOM 1594 O O . LYS A 1 205 ? -36.290 36.097 36.054 1.00 28.91 205 LYS A O 1
ATOM 1599 N N . SER A 1 206 ? -37.009 33.985 35.592 1.00 27.22 206 SER A N 1
ATOM 1600 C CA . SER A 1 206 ? -36.939 33.774 34.119 1.00 27.22 206 SER A CA 1
ATOM 1601 C C . SER A 1 206 ? -36.220 34.773 33.182 1.00 27.22 206 SER A C 1
ATOM 1603 O O . SER A 1 206 ? -36.437 35.977 33.245 1.00 27.22 206 SER A O 1
ATOM 1605 N N . THR A 1 207 ? -35.559 34.287 32.120 1.00 28.84 207 THR A N 1
ATOM 1606 C CA . THR A 1 207 ? -36.126 33.878 30.799 1.00 28.84 207 THR A CA 1
ATOM 1607 C C . THR A 1 207 ? -35.004 33.846 29.733 1.00 28.84 207 THR A C 1
ATOM 1609 O O . THR A 1 207 ? -34.200 34.768 29.665 1.00 28.84 207 THR A O 1
ATOM 1612 N N . GLU A 1 208 ? -34.981 32.797 28.905 1.00 33.34 208 GLU A N 1
ATOM 1613 C CA . GLU A 1 208 ? -34.370 32.707 27.550 1.00 33.34 208 GLU A CA 1
ATOM 1614 C C . GLU A 1 208 ? -35.077 33.673 26.552 1.00 33.34 208 GLU A C 1
ATOM 1616 O O . GLU A 1 208 ? -36.155 34.151 26.931 1.00 33.34 208 GLU A O 1
ATOM 1621 N N . PRO A 1 209 ? -34.587 33.978 25.312 1.00 40.44 209 PRO A N 1
ATOM 1622 C CA . PRO A 1 209 ? -34.517 33.002 24.194 1.00 40.44 209 PRO A CA 1
ATOM 1623 C C . PRO A 1 209 ? -33.527 33.262 23.004 1.00 40.44 209 PRO A C 1
ATOM 1625 O O . PRO A 1 209 ? -32.927 34.323 22.876 1.00 40.44 209 PRO A O 1
ATOM 1628 N N . SER A 1 210 ? -33.413 32.211 22.168 1.00 32.72 210 SER A N 1
ATOM 1629 C CA . SER A 1 210 ? -33.233 32.020 20.694 1.00 32.72 210 SER A CA 1
ATOM 1630 C C . SER A 1 210 ? -32.531 32.994 19.713 1.00 32.72 210 SER A C 1
ATOM 1632 O O . SER A 1 210 ? -32.635 34.209 19.815 1.00 32.72 210 SER A O 1
ATOM 1634 N N . ASP A 1 211 ? -31.935 32.362 18.672 1.00 32.50 211 ASP A N 1
ATOM 1635 C CA . ASP A 1 211 ? -31.855 32.692 17.211 1.00 32.50 211 ASP A CA 1
ATOM 1636 C C . ASP A 1 211 ? -30.418 32.461 16.657 1.00 32.50 211 ASP A C 1
ATOM 1638 O O . ASP A 1 211 ? -29.452 32.756 17.346 1.00 32.50 211 ASP A O 1
ATOM 1642 N N . GLY A 1 212 ? -30.105 31.945 15.455 1.00 29.77 212 GLY A N 1
ATOM 1643 C CA . GLY A 1 212 ? -30.849 31.468 14.284 1.00 29.77 212 GLY A CA 1
ATOM 1644 C C . GLY A 1 212 ? -29.901 31.191 13.074 1.00 29.77 212 GLY A C 1
ATOM 1645 O O . GLY A 1 212 ? -28.797 31.719 13.019 1.00 29.77 212 GLY A O 1
ATOM 1646 N N . ILE A 1 213 ? -30.399 30.406 12.097 1.00 31.39 213 ILE A N 1
ATOM 1647 C CA . ILE A 1 213 ? -30.248 30.518 10.613 1.00 31.39 213 ILE A CA 1
ATOM 1648 C C . ILE A 1 213 ? -29.024 29.918 9.835 1.00 31.39 213 ILE A C 1
ATOM 1650 O O . ILE A 1 213 ? -27.867 30.275 10.018 1.00 31.39 213 ILE A O 1
ATOM 1654 N N . ASN A 1 214 ? -29.392 29.062 8.855 1.00 33.91 214 ASN A N 1
ATOM 1655 C CA . ASN A 1 214 ? -28.707 28.448 7.682 1.00 33.91 214 ASN A CA 1
ATOM 1656 C C . ASN A 1 214 ? -28.330 29.418 6.538 1.00 33.91 214 ASN A C 1
ATOM 1658 O O . ASN A 1 214 ? -29.175 30.270 6.304 1.00 33.91 214 ASN A O 1
ATOM 1662 N N . ILE A 1 215 ? -27.293 29.130 5.698 1.00 31.97 215 ILE A N 1
ATOM 1663 C CA . ILE A 1 215 ? -27.273 29.245 4.192 1.00 31.97 215 ILE A CA 1
ATOM 1664 C C . ILE A 1 215 ? -26.181 28.317 3.528 1.00 31.97 215 ILE A C 1
ATOM 1666 O O . ILE A 1 215 ? -25.069 28.226 4.034 1.00 31.97 215 ILE A O 1
ATOM 1670 N N . PHE A 1 216 ? -26.533 27.654 2.400 1.00 31.64 216 PHE A N 1
ATOM 1671 C CA . PHE A 1 216 ? -25.828 26.756 1.410 1.00 31.64 216 PHE A CA 1
ATOM 1672 C C . PHE A 1 216 ? -24.724 27.442 0.516 1.00 31.64 216 PHE A C 1
ATOM 1674 O O . PHE A 1 216 ? -24.531 28.629 0.770 1.00 31.64 216 PHE A O 1
ATOM 1681 N N . PRO A 1 217 ? -24.044 26.865 -0.551 1.00 44.62 217 PRO A N 1
ATOM 1682 C CA . PRO A 1 217 ? -24.300 25.656 -1.397 1.00 44.62 217 PRO A CA 1
ATOM 1683 C C . PRO A 1 217 ? -23.090 24.819 -1.970 1.00 44.62 217 PRO A C 1
ATOM 1685 O O . PRO A 1 217 ? -21.923 25.041 -1.668 1.00 44.62 217 PRO A O 1
ATOM 1688 N N . SER A 1 218 ? -23.451 23.841 -2.826 1.00 31.03 218 SER A N 1
ATOM 1689 C CA . SER A 1 218 ? -22.739 22.786 -3.595 1.00 31.03 218 SER A CA 1
ATOM 1690 C C . SER A 1 218 ? -21.851 23.178 -4.801 1.00 31.03 218 SER A C 1
ATOM 1692 O O . SER A 1 218 ? -22.069 24.235 -5.379 1.00 31.03 218 SER A O 1
ATOM 1694 N N . THR A 1 219 ? -20.997 22.229 -5.266 1.00 33.53 219 THR A N 1
ATOM 1695 C CA . THR A 1 219 ? -20.600 21.777 -6.658 1.00 33.53 219 THR A CA 1
ATOM 1696 C C . THR A 1 219 ? -19.102 21.389 -6.712 1.00 33.53 219 THR A C 1
ATOM 1698 O O . THR A 1 219 ? -18.346 21.883 -5.889 1.00 33.53 219 THR A O 1
ATOM 1701 N N . LEU A 1 220 ? -18.515 20.586 -7.617 1.00 29.20 220 LEU A N 1
ATOM 1702 C CA . LEU A 1 220 ? -18.834 19.457 -8.520 1.00 29.20 220 LEU A CA 1
ATOM 1703 C C . LEU A 1 220 ? -17.462 19.026 -9.127 1.00 29.20 220 LEU A C 1
ATOM 1705 O O . LEU A 1 220 ? -16.588 19.866 -9.320 1.00 29.20 220 LEU A O 1
ATOM 1709 N N . PHE A 1 221 ? -17.274 17.735 -9.413 1.00 29.89 221 PHE A N 1
ATOM 1710 C CA . PHE A 1 221 ? -16.087 17.101 -10.021 1.00 29.89 221 PHE A CA 1
ATOM 1711 C C . PHE A 1 221 ? -15.754 17.556 -11.461 1.00 29.89 221 PHE A C 1
ATOM 1713 O O . PHE A 1 221 ? -16.670 17.753 -12.256 1.00 29.89 221 PHE A O 1
ATOM 1720 N N . MET A 1 222 ? -14.466 17.515 -11.850 1.00 28.05 222 MET A N 1
ATOM 1721 C CA . MET A 1 222 ? -14.045 17.126 -13.210 1.00 28.05 222 MET A CA 1
ATOM 1722 C C . MET A 1 222 ? -12.636 16.497 -13.224 1.00 28.05 222 MET A C 1
ATOM 1724 O O . MET A 1 222 ? -11.732 16.960 -12.536 1.00 28.05 222 MET A O 1
ATOM 1728 N N . ILE A 1 223 ? -12.512 15.417 -13.999 1.00 38.31 223 ILE A N 1
ATOM 1729 C CA . ILE A 1 223 ? -11.339 14.563 -14.249 1.00 38.31 223 ILE A CA 1
ATOM 1730 C C . ILE A 1 223 ? -10.592 15.074 -15.489 1.00 38.31 223 ILE A C 1
ATOM 1732 O O . ILE A 1 223 ? -11.258 15.387 -16.478 1.00 38.31 223 ILE A O 1
ATOM 1736 N N . ILE A 1 224 ? -9.253 15.056 -15.463 1.00 54.47 224 ILE A N 1
ATOM 1737 C CA . ILE A 1 224 ? -8.375 14.758 -16.613 1.00 54.47 224 ILE A CA 1
ATOM 1738 C C . ILE A 1 224 ? -7.225 13.896 -16.091 1.00 54.47 224 ILE A C 1
ATOM 1740 O O . ILE A 1 224 ? -6.665 14.277 -15.038 1.00 54.47 224 ILE A O 1
#

Radius of gyration: 37.27 Å; Cα contacts (8 Å, |Δi|>4): 292; chains: 1; bounding box: 72×66×113 Å

Nearest PDB structures (foldseek):
  4m02-assembly1_A  TM=8.075E-01  e=4.785E-06  Staphylococcus aureus subsp. aureus NCTC 8325
  5oyj-assembly1_C  TM=6.879E-01  e=1.515E-04  Homo sapiens
  5oyj-assembly1_D  TM=6.103E-01  e=5.544E-05  Homo sapiens
  4pbw-assembly3_F  TM=6.625E-01  e=4.406E-04  Gallus gallus
  4r83-assembly2_B  TM=5.063E-01  e=7.441E-03  Photobacterium damselae

Sequence (224 aa):
TQNHLYVPSFVLPELPASRLNLTLATCNIDPSLANRSLWTVAQRTCYYDMGVTNDTALGQASRAASETFHQITMDQRYPPEFNSDLPLVLNANDLTPIIISFMAVSPYTSNISYKLINGPESAIFDNRIALFTWQNPTANNNQIVVRVTAQDMKYNLLSTHELVINVFRQVINTTLINSIESSHSNTALPSSETMQIGTNAATTKSTEPSDGINIFPSTLFMII

Mean predicted aligned error: 15.87 Å

Secondary structure (DSSP, 8-state):
-----------PPPPPHHHHHHHHHHTT--TT---GGGS-HHHHHHHHHHHHH--HHHHHHHHHHHHHHHHHHHHTT---EE-TTS-SEEEEETTS-EEEE--EE-SS-S-EEEEEEE--TT-EEETTTTEEEESS----SSPEEEEEEEEETTT--EEEEEEEEEEEPPP---TTSTTSSS------------------------------------------

Solvent-accessible surface area (backbone atoms only — not comparable to full-atom values): 14445 Å² total; per-residue (Å²): 133,84,82,76,73,83,71,82,83,75,80,70,66,89,65,59,76,92,50,38,62,59,44,31,59,68,34,71,44,63,84,85,59,78,57,71,83,79,50,51,70,25,35,49,47,9,45,35,47,28,58,78,66,71,35,68,67,58,14,44,50,44,22,52,50,40,48,50,51,51,50,53,61,56,50,72,74,58,41,33,44,61,55,86,84,61,61,57,66,46,84,43,46,32,86,50,61,47,75,48,73,64,50,62,50,43,95,84,49,92,58,61,50,41,44,81,78,40,58,64,88,84,43,48,71,44,47,92,70,29,35,37,41,29,66,73,41,72,51,47,101,55,77,42,58,35,30,39,36,38,28,34,74,84,80,68,33,68,30,75,50,62,30,37,38,41,32,40,76,74,80,81,84,71,88,76,70,80,79,73,81,83,79,86,80,89,84,84,86,86,88,88,84,89,85,85,89,84,89,86,88,86,83,90,79,91,81,87,87,92,88,83,90,89,87,89,91,90,90,83,90,87,90,134